Protein AF-A0A956JZK2-F1 (afdb_monomer_lite)

Foldseek 3Di:
DQPCVVVVNQWDWAFQQDVVNVTDPDPLRTDTDHNLQRVLLPNFDDDPVLVVQQQGADDVVVDPCCCFWDDDPPQQDIDGPGPNNVNSCLSRVCGFPVNSLVSNVVVVVVVVCVVVVVVVVVVVPDDLVPDDPVVNVVVVVVVVVVVVVVVCVVVVVVVVCVVPNDYPVPDDRPCCVVSVVVSVVVCVVSVRDDDDDPPPDD

Radius of gyration: 24.36 Å; chains: 1; bounding box: 58×34×74 Å

Secondary structure (DSSP, 8-state):
--HHHHHTTTEEEEESS-GGGT---SGGGEEEEEHHHHHHHTT----HHHHHHT-S---TTTS-GGGTEEE-SSTTPEEESSHHHHHHHHHHTTT-HHHHHHHHHHHHHHHHHHHHHHHHHHHHTS-GGGS-HHHHHHHHHHHHHHHHHHHHHHHHHHHHHHHH---TTT---TTHHHHHHHHHHHHHHTT-S---------

Sequence (202 aa):
MTELEACGFGFQIDHYHPKSLEGSDEYGNLYWSCEPCNRNKDNFWPAEDQRDRGVYVIRVDREDPRVHLAQDDRIGWLQHLTLTGQTNIELLYLNSSRLRRVREIRKRFAESDEYVVNGLRRLRDVRLDQLPRDLKLLALKVVAELSEAAKDVPELMSELARKHACSELLDPDPERGAQASARKTFLREQGALPTRRTRRRK

Structure (mmCIF, N/CA/C/O backbone):
data_AF-A0A956JZK2-F1
#
_entry.id   AF-A0A956JZK2-F1
#
loop_
_atom_site.group_PDB
_atom_site.id
_atom_site.type_symbol
_atom_site.label_atom_id
_atom_site.label_alt_id
_atom_site.label_comp_id
_atom_site.label_asym_id
_atom_site.label_entity_id
_atom_site.label_seq_id
_atom_site.pdbx_PDB_ins_code
_atom_site.Cartn_x
_atom_site.Cartn_y
_atom_site.Cartn_z
_atom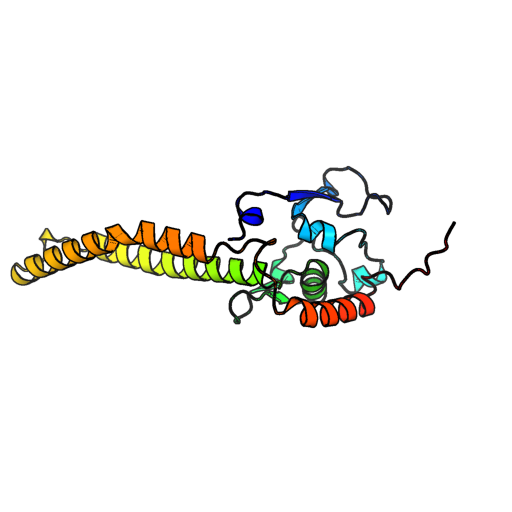_site.occupancy
_atom_site.B_iso_or_equiv
_atom_site.auth_seq_id
_atom_site.auth_comp_id
_atom_site.auth_asym_id
_atom_site.auth_atom_id
_atom_site.pdbx_PDB_model_num
ATOM 1 N N . MET A 1 1 ? -6.913 6.598 7.526 1.00 41.19 1 MET A N 1
ATOM 2 C CA . MET A 1 1 ? -7.331 6.213 6.166 1.00 41.19 1 MET A CA 1
ATOM 3 C C . MET A 1 1 ? -6.986 7.406 5.304 1.00 41.19 1 MET A C 1
ATOM 5 O O . MET A 1 1 ? -7.522 8.461 5.607 1.00 41.19 1 MET A O 1
ATOM 9 N N . THR A 1 2 ? -6.030 7.331 4.373 1.00 51.72 2 THR A N 1
ATOM 10 C CA . THR A 1 2 ? -5.949 8.449 3.426 1.00 51.72 2 THR A CA 1
ATOM 11 C C . THR A 1 2 ? -7.147 8.336 2.515 1.00 51.72 2 THR A C 1
ATOM 13 O O . THR A 1 2 ? -7.487 7.248 2.051 1.00 51.72 2 THR A O 1
ATOM 16 N N . GLU A 1 3 ? -7.846 9.449 2.368 1.00 52.12 3 GLU A N 1
ATOM 17 C CA . GLU A 1 3 ? -9.123 9.539 1.667 1.00 52.12 3 GLU A CA 1
ATOM 18 C C . GLU A 1 3 ? -9.039 8.925 0.259 1.00 52.12 3 GLU A C 1
ATOM 20 O O . GLU A 1 3 ? -9.917 8.179 -0.162 1.00 52.12 3 GLU A O 1
ATOM 25 N N . LEU A 1 4 ? -7.895 9.113 -0.405 1.00 55.34 4 LEU A N 1
ATOM 26 C CA . LEU A 1 4 ? -7.582 8.550 -1.718 1.00 55.34 4 LEU A CA 1
ATOM 27 C C . LEU A 1 4 ? -7.607 7.012 -1.747 1.00 55.34 4 LEU A C 1
ATOM 29 O O . LEU A 1 4 ? -8.217 6.411 -2.628 1.00 55.34 4 LEU A O 1
ATOM 33 N N . GLU A 1 5 ? -6.984 6.351 -0.770 1.00 53.59 5 GLU A N 1
ATOM 34 C CA . GLU A 1 5 ? -6.809 4.893 -0.803 1.00 53.59 5 GLU A CA 1
ATOM 35 C C . GLU A 1 5 ? -8.074 4.115 -0.459 1.00 53.59 5 GLU A C 1
ATOM 37 O O . GLU A 1 5 ? -8.248 2.993 -0.928 1.00 53.59 5 GLU A O 1
ATOM 42 N N . ALA A 1 6 ? -8.953 4.682 0.364 1.00 53.28 6 ALA A N 1
ATOM 43 C CA . ALA A 1 6 ? -10.190 4.008 0.740 1.00 53.28 6 ALA A CA 1
ATOM 44 C C . ALA A 1 6 ? -11.368 4.319 -0.172 1.00 53.28 6 ALA A C 1
ATOM 46 O O . ALA A 1 6 ? -12.239 3.467 -0.321 1.00 53.28 6 ALA A O 1
ATOM 47 N N . CYS A 1 7 ? -11.380 5.492 -0.804 1.00 58.12 7 CYS A N 1
ATOM 48 C CA . CYS A 1 7 ? -12.410 5.846 -1.775 1.00 58.12 7 CYS A CA 1
ATOM 49 C C . CYS A 1 7 ? -12.052 5.403 -3.205 1.00 58.12 7 CYS A C 1
ATOM 51 O O . CYS A 1 7 ? -12.857 5.587 -4.112 1.00 58.12 7 CYS A O 1
ATOM 53 N N . GLY A 1 8 ? -10.851 4.854 -3.435 1.00 61.47 8 GLY A N 1
ATOM 54 C CA . GLY A 1 8 ? -10.378 4.500 -4.778 1.00 61.47 8 GLY A CA 1
ATOM 55 C C . GLY A 1 8 ? -10.082 5.715 -5.667 1.00 61.47 8 GLY A C 1
ATOM 56 O O . GLY A 1 8 ? -9.912 5.566 -6.877 1.00 61.47 8 GLY A O 1
ATOM 57 N N . PHE A 1 9 ? -10.003 6.916 -5.086 1.00 64.25 9 PHE A N 1
ATOM 58 C CA . PHE A 1 9 ? -9.639 8.133 -5.806 1.00 64.25 9 PHE A CA 1
ATOM 59 C C . PHE A 1 9 ? -8.137 8.147 -6.110 1.00 64.25 9 PHE A C 1
ATOM 61 O O . PHE A 1 9 ? -7.312 7.780 -5.276 1.00 64.25 9 PHE A O 1
ATOM 68 N N . GLY A 1 10 ? -7.776 8.581 -7.320 1.00 75.69 10 GLY A N 1
ATOM 69 C CA . GLY A 1 10 ? -6.378 8.604 -7.765 1.00 75.69 10 GLY A CA 1
ATOM 70 C C . GLY A 1 10 ? -5.812 7.223 -8.107 1.00 75.69 10 GLY A C 1
ATOM 71 O O . GLY A 1 10 ? -4.596 7.054 -8.141 1.00 75.69 10 GLY A O 1
ATOM 72 N N . PHE A 1 11 ? -6.660 6.221 -8.345 1.00 86.50 11 PHE A N 1
ATOM 73 C CA . PHE A 1 11 ? -6.226 4.981 -8.981 1.00 86.50 11 PHE A CA 1
ATOM 74 C C . PHE A 1 11 ? -6.287 5.099 -10.501 1.00 86.50 11 PHE A C 1
ATOM 76 O O . PHE A 1 11 ? -7.123 5.805 -11.061 1.00 86.50 11 PHE A O 1
ATOM 83 N N . GLN A 1 12 ? -5.385 4.389 -11.162 1.00 91.44 12 GLN A N 1
ATOM 84 C CA . GLN A 1 12 ? -5.247 4.376 -12.609 1.00 91.44 12 GLN A CA 1
ATOM 85 C C . GLN A 1 12 ? -4.849 2.986 -13.097 1.00 91.44 12 GLN A C 1
ATOM 87 O O . GLN A 1 12 ? -4.405 2.136 -12.320 1.00 91.44 12 GLN A O 1
ATOM 92 N N . ILE A 1 13 ? -5.004 2.776 -14.402 1.00 93.56 13 ILE A N 1
ATOM 93 C CA . ILE A 1 13 ? -4.493 1.585 -15.068 1.00 93.56 13 ILE A CA 1
ATOM 94 C C . ILE A 1 13 ? -2.982 1.755 -15.269 1.00 93.56 13 ILE A C 1
ATOM 96 O O . ILE A 1 13 ? -2.540 2.688 -15.935 1.00 93.56 13 ILE A O 1
ATOM 100 N N . ASP A 1 14 ? -2.206 0.866 -14.660 1.00 94.25 14 ASP A N 1
ATOM 101 C CA . ASP A 1 14 ? -0.753 0.738 -14.787 1.00 94.25 14 ASP A CA 1
ATOM 102 C C . ASP A 1 14 ? -0.418 -0.450 -15.697 1.00 94.25 14 ASP A C 1
ATOM 104 O O . ASP A 1 14 ? -1.099 -1.476 -15.682 1.00 94.25 14 ASP A O 1
ATOM 108 N N . HIS A 1 15 ? 0.651 -0.324 -16.474 1.00 95.81 15 HIS A N 1
ATOM 109 C CA . HIS A 1 15 ? 1.184 -1.391 -17.311 1.00 95.81 15 HIS A CA 1
ATOM 110 C C . HIS A 1 15 ? 2.338 -2.079 -16.590 1.00 95.81 15 HIS A C 1
ATOM 112 O O . HIS A 1 15 ? 3.382 -1.463 -16.367 1.00 95.81 15 HIS A O 1
ATOM 118 N N . TYR A 1 16 ? 2.199 -3.365 -16.265 1.00 95.12 16 TYR A N 1
ATOM 119 C CA . TYR A 1 16 ? 3.248 -4.132 -15.585 1.00 95.12 16 TYR A CA 1
ATOM 120 C C . TYR A 1 16 ? 4.571 -4.095 -16.353 1.00 95.12 16 TYR A C 1
ATOM 122 O O . TYR A 1 16 ? 5.597 -3.713 -15.793 1.00 95.12 16 TYR A O 1
ATOM 130 N N . HIS A 1 17 ? 4.517 -4.421 -17.644 1.00 95.50 17 HIS A N 1
ATOM 131 C CA . HIS A 1 17 ? 5.541 -4.108 -18.628 1.00 95.50 17 HIS A CA 1
ATOM 132 C C . HIS A 1 17 ? 5.232 -2.730 -19.234 1.00 95.50 17 HIS A C 1
ATOM 134 O O . HIS A 1 17 ? 4.198 -2.600 -19.896 1.00 95.50 17 HIS A O 1
ATOM 140 N N . PRO A 1 18 ? 6.061 -1.693 -19.010 1.00 95.06 18 PRO A N 1
ATOM 141 C CA . PRO A 1 18 ? 5.764 -0.332 -19.456 1.00 95.06 18 PRO A CA 1
ATOM 142 C C . PRO A 1 18 ? 5.629 -0.215 -20.980 1.00 95.06 18 PRO A C 1
ATOM 144 O O . PRO A 1 18 ? 6.447 -0.753 -21.723 1.00 95.06 18 PRO A O 1
ATOM 147 N N . LYS A 1 19 ? 4.664 0.576 -21.474 1.00 93.94 19 LYS A N 1
ATOM 148 C CA . LYS A 1 19 ? 4.495 0.813 -22.927 1.00 93.94 19 LYS A CA 1
ATOM 149 C C . LYS A 1 19 ? 5.718 1.446 -23.590 1.00 93.94 19 LYS A C 1
ATOM 151 O O . LYS A 1 19 ? 5.992 1.193 -24.757 1.00 93.94 19 LYS A O 1
ATOM 156 N N . SER A 1 20 ? 6.457 2.272 -22.849 1.00 92.62 20 SER A N 1
ATOM 157 C CA . SER A 1 20 ? 7.705 2.891 -23.316 1.00 92.62 20 SER A CA 1
ATOM 158 C C . SER A 1 20 ? 8.818 1.871 -23.596 1.00 92.62 20 SER A C 1
ATOM 160 O O . SER A 1 20 ? 9.793 2.213 -24.264 1.00 92.62 20 SER A O 1
ATOM 162 N N . LEU A 1 21 ? 8.660 0.642 -23.097 1.00 92.62 21 LEU A N 1
ATOM 163 C CA . LEU A 1 21 ? 9.558 -0.496 -23.259 1.00 92.62 21 LEU A CA 1
ATOM 164 C C . LEU A 1 21 ? 8.875 -1.651 -24.010 1.00 92.62 21 LEU A C 1
ATOM 166 O O . LEU A 1 21 ? 9.227 -2.799 -23.800 1.00 92.62 21 LEU A O 1
ATOM 170 N N . GLU A 1 22 ? 7.915 -1.353 -24.893 1.00 94.44 22 GLU A N 1
ATOM 171 C CA . GLU A 1 22 ? 7.214 -2.352 -25.727 1.00 94.44 22 GLU A CA 1
ATOM 172 C C . GLU A 1 22 ? 6.191 -3.221 -24.965 1.00 94.44 22 GLU A C 1
ATOM 174 O O . GLU A 1 22 ? 5.791 -4.295 -25.414 1.00 94.44 22 GLU A O 1
ATOM 179 N N . GLY A 1 23 ? 5.703 -2.746 -23.816 1.00 94.12 23 GLY A N 1
ATOM 180 C CA . GLY A 1 23 ? 4.546 -3.325 -23.134 1.00 94.12 23 GLY A CA 1
ATOM 181 C C . GLY A 1 23 ? 3.246 -3.259 -23.943 1.00 94.12 23 GLY A C 1
ATOM 182 O O . GLY A 1 23 ? 2.973 -2.266 -24.620 1.00 94.12 23 GLY A O 1
ATOM 183 N N . SER A 1 24 ? 2.415 -4.301 -23.833 1.00 96.06 24 SER A N 1
ATOM 184 C CA . SER A 1 24 ? 1.121 -4.409 -24.524 1.00 96.06 24 SER A CA 1
ATOM 185 C C . SER A 1 24 ? -0.039 -3.814 -23.712 1.00 96.06 24 SER A C 1
ATOM 187 O O . SER A 1 24 ? 0.045 -3.688 -22.492 1.00 96.06 24 SER A O 1
ATOM 189 N N . ASP A 1 25 ? -1.154 -3.491 -24.378 1.00 96.56 25 ASP A N 1
ATOM 190 C CA . ASP A 1 25 ? -2.431 -3.135 -23.727 1.00 96.56 25 ASP A CA 1
ATOM 191 C C . ASP A 1 25 ? -3.307 -4.369 -23.429 1.00 96.56 25 ASP A C 1
ATOM 193 O O . ASP A 1 25 ? -4.504 -4.253 -23.169 1.00 96.56 25 ASP A O 1
ATOM 197 N N . GLU A 1 26 ? -2.736 -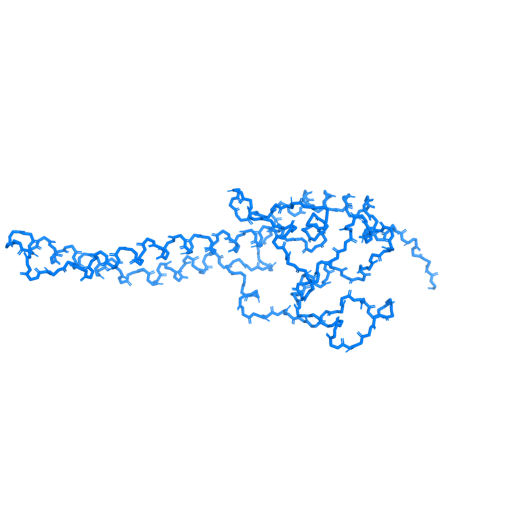5.572 -23.500 1.00 96.69 26 GLU A N 1
ATOM 198 C CA . GLU A 1 26 ? -3.461 -6.792 -23.167 1.00 96.69 26 GLU A CA 1
ATOM 199 C C . GLU A 1 26 ? -3.783 -6.827 -21.678 1.00 96.69 26 GLU A C 1
ATOM 201 O O . GLU A 1 26 ? -2.960 -6.460 -20.840 1.00 96.69 26 GLU A O 1
ATOM 206 N N . TYR A 1 27 ? -4.957 -7.356 -21.335 1.00 94.31 27 TYR A N 1
ATOM 207 C CA . TYR A 1 27 ? -5.443 -7.392 -19.957 1.00 94.31 27 TYR A CA 1
ATOM 208 C C . TYR A 1 27 ? -4.433 -8.001 -18.967 1.00 94.31 27 TYR A C 1
ATOM 210 O O . TYR A 1 27 ? -4.276 -7.499 -17.861 1.00 94.31 27 TYR A O 1
ATOM 218 N N . GLY A 1 28 ? -3.668 -9.021 -19.380 1.00 94.12 28 GLY A N 1
ATOM 219 C CA . GLY A 1 28 ? -2.638 -9.653 -18.544 1.00 94.12 28 GLY A CA 1
ATOM 220 C C . GLY A 1 28 ? -1.422 -8.774 -18.205 1.00 94.12 28 GLY A C 1
ATOM 221 O O . GLY A 1 28 ? -0.585 -9.191 -17.392 1.00 94.12 28 GLY A O 1
ATOM 222 N N . ASN A 1 29 ? -1.314 -7.597 -18.828 1.00 96.44 29 ASN A N 1
ATOM 223 C CA . ASN A 1 29 ? -0.316 -6.565 -18.564 1.00 96.44 29 ASN A CA 1
ATOM 224 C C . ASN A 1 29 ? -0.896 -5.345 -17.820 1.00 96.44 29 ASN A C 1
ATOM 226 O O . ASN A 1 29 ? -0.128 -4.474 -17.419 1.00 96.44 29 ASN A O 1
ATOM 230 N N . LEU A 1 30 ? -2.217 -5.266 -17.626 1.00 95.31 30 LEU A N 1
ATOM 231 C CA . LEU A 1 30 ? -2.889 -4.120 -17.012 1.00 95.31 30 LEU A CA 1
ATOM 232 C C . LEU A 1 30 ? -3.182 -4.372 -15.530 1.00 95.31 30 LEU A C 1
ATOM 234 O O . LEU A 1 30 ? -3.749 -5.396 -15.158 1.00 95.31 30 LEU A O 1
ATOM 238 N N . TYR A 1 31 ? -2.832 -3.405 -14.687 1.00 92.88 31 TYR A N 1
ATOM 239 C CA . TYR A 1 31 ? -3.009 -3.456 -13.240 1.00 92.88 31 TYR A CA 1
ATOM 240 C C . TYR A 1 31 ? -3.743 -2.228 -12.737 1.00 92.88 31 TYR A C 1
ATOM 242 O O . TYR A 1 31 ? -3.536 -1.113 -13.204 1.00 92.88 31 TYR A O 1
ATOM 250 N N . TRP A 1 32 ? -4.571 -2.433 -11.721 1.00 91.19 32 TRP A N 1
ATOM 251 C CA . TRP A 1 32 ? -5.188 -1.341 -10.989 1.00 91.19 32 TRP A CA 1
ATOM 252 C C . TRP A 1 32 ? -4.216 -0.843 -9.915 1.00 91.19 32 TRP A C 1
ATOM 254 O O . TRP A 1 32 ? -3.930 -1.562 -8.957 1.00 91.19 32 TRP A O 1
ATOM 264 N N . SER A 1 33 ? -3.681 0.368 -10.075 1.00 89.38 33 SER A N 1
ATOM 265 C CA . SER A 1 33 ? -2.599 0.890 -9.232 1.00 89.38 33 SER A CA 1
ATOM 266 C C . SER A 1 33 ? -2.908 2.285 -8.703 1.00 89.38 33 SER A C 1
ATOM 268 O O . SER A 1 33 ? -3.540 3.098 -9.378 1.00 89.38 33 SER A O 1
ATOM 270 N N . CYS A 1 34 ? -2.447 2.573 -7.486 1.00 87.19 34 CYS A N 1
ATOM 271 C CA . CYS A 1 34 ? -2.534 3.910 -6.913 1.00 87.19 34 CYS A CA 1
ATOM 272 C C . CYS A 1 34 ? -1.603 4.869 -7.677 1.00 87.19 34 CYS A C 1
ATOM 274 O O . CYS A 1 34 ? -0.525 4.460 -8.114 1.00 87.19 34 CYS A O 1
ATOM 276 N N . GLU A 1 35 ? -1.955 6.148 -7.823 1.00 87.69 35 GLU A N 1
ATOM 277 C CA . GLU A 1 35 ? -1.109 7.111 -8.539 1.00 87.69 35 GLU A CA 1
ATOM 278 C C . GLU A 1 35 ? 0.329 7.181 -7.988 1.00 87.69 35 GLU A C 1
ATOM 280 O O . GLU A 1 35 ? 1.264 7.071 -8.791 1.00 87.69 35 GLU A O 1
ATOM 285 N N . PRO A 1 36 ? 0.560 7.276 -6.660 1.00 87.19 36 PRO A N 1
ATOM 286 C CA . PRO A 1 36 ? 1.910 7.230 -6.102 1.00 87.19 36 PRO A CA 1
ATOM 287 C C . PRO A 1 36 ? 2.671 5.948 -6.453 1.00 87.19 36 PRO A C 1
ATOM 289 O O . PRO A 1 36 ? 3.858 6.004 -6.762 1.00 87.19 36 PRO A O 1
ATOM 292 N N . CYS A 1 37 ? 1.990 4.802 -6.425 1.00 89.62 37 CYS A N 1
ATOM 293 C CA . CYS A 1 37 ? 2.553 3.486 -6.706 1.00 89.62 37 CYS A CA 1
ATOM 294 C C . CYS A 1 37 ? 3.022 3.411 -8.164 1.00 89.62 37 CYS A C 1
ATOM 296 O O . CYS A 1 37 ? 4.185 3.104 -8.423 1.00 89.62 37 CYS A O 1
ATOM 298 N N . ASN A 1 38 ? 2.138 3.776 -9.100 1.00 91.69 38 ASN A N 1
ATOM 299 C CA . ASN A 1 38 ? 2.437 3.815 -10.529 1.00 91.69 38 ASN A CA 1
ATOM 300 C C . ASN A 1 38 ? 3.582 4.795 -10.832 1.00 91.69 38 ASN A C 1
ATOM 302 O O . ASN A 1 38 ? 4.544 4.446 -11.505 1.00 91.69 38 ASN A O 1
ATOM 306 N N . ARG A 1 39 ? 3.547 6.003 -10.254 1.00 90.25 39 ARG A N 1
ATOM 307 C CA . ARG A 1 39 ? 4.611 7.007 -10.426 1.00 90.25 39 ARG A CA 1
ATOM 308 C C . ARG A 1 39 ? 5.959 6.534 -9.879 1.00 90.25 39 ARG A C 1
ATOM 310 O O . ARG A 1 39 ? 6.999 6.863 -10.438 1.00 90.25 39 ARG A O 1
ATOM 317 N N . ASN A 1 40 ? 5.953 5.812 -8.762 1.00 91.50 40 ASN A N 1
ATOM 318 C CA . ASN A 1 40 ? 7.167 5.295 -8.140 1.00 91.50 40 ASN A CA 1
ATOM 319 C C . ASN A 1 40 ? 7.774 4.122 -8.924 1.00 91.50 40 ASN A C 1
ATOM 321 O O . ASN A 1 40 ? 9.001 4.030 -8.989 1.00 91.50 40 ASN A O 1
ATOM 325 N N . LYS A 1 41 ? 6.932 3.257 -9.507 1.00 93.25 41 LYS A N 1
ATOM 326 C CA . LYS A 1 41 ? 7.344 2.203 -10.443 1.00 93.25 41 LYS A CA 1
ATOM 327 C C . LYS A 1 41 ? 7.868 2.803 -11.751 1.00 93.25 41 LYS A C 1
ATOM 329 O O . LYS A 1 41 ? 8.904 2.365 -12.241 1.00 93.25 41 LYS A O 1
ATOM 334 N N . ASP A 1 42 ? 7.182 3.813 -12.284 1.00 91.69 42 ASP A N 1
ATOM 335 C CA . ASP A 1 42 ? 7.488 4.462 -13.562 1.00 91.69 42 ASP A CA 1
ATOM 336 C C . ASP A 1 42 ? 7.746 3.415 -14.668 1.00 91.69 42 ASP A C 1
ATOM 338 O O . ASP A 1 42 ? 6.988 2.452 -14.819 1.00 91.69 42 ASP A O 1
ATOM 342 N N . ASN A 1 43 ? 8.841 3.563 -15.415 1.00 92.62 43 ASN A N 1
ATOM 343 C CA . ASN A 1 43 ? 9.240 2.660 -16.485 1.00 92.62 43 ASN A CA 1
ATOM 344 C C . ASN A 1 43 ? 10.192 1.561 -15.995 1.00 92.62 43 ASN A C 1
ATOM 346 O O . ASN A 1 43 ? 10.974 1.034 -16.785 1.00 92.62 43 ASN A O 1
ATOM 350 N N . PHE A 1 44 ? 10.188 1.237 -14.699 1.00 93.56 44 PHE A N 1
ATOM 351 C CA . PHE A 1 44 ? 11.004 0.143 -14.193 1.00 93.56 44 PHE A CA 1
ATOM 352 C C . PHE A 1 44 ? 10.567 -1.181 -14.829 1.00 93.56 44 PHE A C 1
ATOM 354 O O . PHE A 1 44 ? 9.424 -1.619 -14.685 1.00 93.56 44 PHE A O 1
ATOM 361 N N . TRP A 1 45 ? 11.516 -1.826 -15.496 1.00 94.44 45 TRP A N 1
ATOM 362 C CA . TRP A 1 45 ? 11.405 -3.183 -15.999 1.00 94.44 45 TRP A CA 1
ATOM 363 C C . TRP A 1 45 ? 12.731 -3.898 -15.738 1.00 94.44 45 TRP A C 1
ATOM 365 O O . TRP A 1 45 ? 13.774 -3.370 -16.133 1.00 94.44 45 TRP A O 1
ATOM 375 N N . PRO A 1 46 ? 12.728 -5.044 -15.042 1.00 93.94 46 PRO A N 1
ATOM 376 C CA . PRO A 1 46 ? 13.969 -5.699 -14.667 1.00 93.94 46 PRO A CA 1
ATOM 377 C C . PRO A 1 46 ? 14.602 -6.417 -15.859 1.00 93.94 46 PRO A C 1
ATOM 379 O O . PRO A 1 46 ? 13.910 -7.090 -16.628 1.00 93.94 46 PRO A O 1
ATOM 382 N N . ALA A 1 47 ? 15.924 -6.318 -15.966 1.00 93.06 47 ALA A N 1
ATOM 383 C CA . ALA A 1 47 ? 16.727 -7.206 -16.795 1.00 93.06 47 ALA A CA 1
ATOM 384 C C . ALA A 1 47 ? 16.655 -8.657 -16.278 1.00 93.06 47 ALA A C 1
ATOM 386 O O . ALA A 1 47 ? 16.199 -8.919 -15.163 1.00 93.06 47 ALA A O 1
ATOM 387 N N . GLU A 1 48 ? 17.104 -9.610 -17.090 1.00 93.44 48 GLU A N 1
ATOM 388 C CA . GLU A 1 48 ? 17.057 -11.040 -16.758 1.00 93.44 48 GLU A CA 1
ATOM 389 C C . GLU A 1 48 ? 17.848 -11.356 -15.476 1.00 93.44 48 GLU A C 1
ATOM 391 O O . GLU A 1 48 ? 17.296 -11.913 -14.531 1.00 93.44 48 GLU A O 1
ATOM 396 N N . ASP A 1 49 ? 19.076 -10.840 -15.357 1.00 93.56 49 ASP A N 1
ATOM 397 C CA . ASP A 1 49 ? 19.926 -11.005 -14.168 1.00 93.56 49 ASP A CA 1
ATOM 398 C C . ASP A 1 49 ? 19.331 -10.361 -12.900 1.00 93.56 49 ASP A C 1
ATOM 400 O O . ASP A 1 49 ? 19.586 -10.796 -11.774 1.00 93.56 49 ASP A O 1
ATOM 404 N N . GLN A 1 50 ? 18.562 -9.283 -13.064 1.00 93.00 50 GLN A N 1
ATOM 405 C CA . GLN A 1 50 ? 17.855 -8.619 -11.974 1.00 93.00 50 GLN A CA 1
ATOM 406 C C . GLN A 1 50 ? 16.677 -9.474 -11.520 1.00 93.00 50 GLN A C 1
ATOM 408 O O . GLN A 1 50 ? 16.485 -9.675 -10.320 1.00 93.00 50 GLN A O 1
ATOM 413 N N . ARG A 1 51 ? 15.915 -10.010 -12.477 1.00 93.25 51 ARG A N 1
ATOM 414 C CA . ARG A 1 51 ? 14.769 -10.875 -12.211 1.00 93.25 51 ARG A CA 1
ATOM 415 C C . ARG A 1 51 ? 15.193 -12.146 -11.480 1.00 93.25 51 ARG A C 1
ATOM 417 O O . ARG A 1 51 ? 14.574 -12.463 -10.467 1.00 93.25 51 ARG A O 1
ATOM 424 N N . ASP A 1 52 ? 16.274 -12.786 -11.917 1.00 93.44 52 ASP A N 1
ATOM 425 C CA . ASP A 1 52 ? 16.812 -14.008 -11.304 1.00 93.44 52 ASP A CA 1
ATOM 426 C C . ASP A 1 52 ? 17.256 -13.796 -9.853 1.00 93.44 52 ASP A C 1
ATOM 428 O O . ASP A 1 52 ? 17.107 -14.674 -9.005 1.00 93.44 52 ASP A O 1
ATOM 432 N N . ARG A 1 53 ? 17.753 -12.597 -9.533 1.00 94.00 53 ARG A N 1
ATOM 433 C CA . ARG A 1 53 ? 18.115 -12.218 -8.161 1.00 94.00 53 ARG A CA 1
ATOM 434 C C . ARG A 1 53 ? 16.912 -11.856 -7.289 1.00 94.00 53 ARG A C 1
ATOM 436 O O . ARG A 1 53 ? 17.068 -11.737 -6.078 1.00 94.00 53 ARG A O 1
ATOM 443 N N . GLY A 1 54 ? 15.725 -11.676 -7.868 1.00 94.12 54 GLY A N 1
ATOM 444 C CA . GLY A 1 54 ? 14.519 -11.251 -7.153 1.00 94.12 54 GLY A CA 1
ATOM 445 C C . GLY A 1 54 ? 14.221 -9.753 -7.240 1.00 94.12 54 GLY A C 1
ATOM 446 O O . GLY A 1 54 ? 13.372 -9.249 -6.517 1.00 94.12 54 GLY A O 1
ATOM 447 N N . VAL A 1 55 ? 14.883 -9.000 -8.115 1.00 96.56 55 VAL A N 1
ATOM 448 C CA . VAL A 1 55 ? 14.628 -7.565 -8.296 1.00 96.56 55 VAL A CA 1
ATOM 449 C C . VAL A 1 55 ? 13.509 -7.383 -9.324 1.00 96.56 55 VAL A C 1
ATOM 451 O O . VAL A 1 55 ? 13.759 -7.084 -10.484 1.00 96.56 55 VAL A O 1
ATOM 454 N N . TYR A 1 56 ? 12.255 -7.585 -8.922 1.00 95.56 56 TYR A N 1
ATOM 455 C CA . TYR A 1 56 ? 11.085 -7.371 -9.782 1.00 95.56 56 TYR A CA 1
ATOM 456 C C . TYR A 1 56 ? 9.860 -6.915 -8.981 1.00 95.56 56 TYR A C 1
ATOM 458 O O . TYR A 1 56 ? 9.791 -7.083 -7.765 1.00 95.56 56 TYR A O 1
ATOM 466 N N . VAL A 1 57 ? 8.872 -6.333 -9.667 1.00 95.75 57 VAL A N 1
ATOM 467 C CA . VAL A 1 57 ? 7.572 -6.000 -9.062 1.00 95.75 57 VAL A CA 1
ATOM 468 C C . VAL A 1 57 ? 6.721 -7.261 -8.961 1.00 95.75 57 VAL A C 1
ATOM 470 O O . VAL A 1 57 ? 6.560 -7.969 -9.961 1.00 95.75 57 VAL A O 1
ATOM 473 N N . ILE A 1 58 ? 6.178 -7.534 -7.773 1.00 95.69 58 ILE A N 1
ATOM 474 C CA . ILE A 1 58 ? 5.351 -8.722 -7.516 1.00 95.69 58 ILE A CA 1
ATOM 475 C C . ILE A 1 58 ? 4.073 -8.648 -8.351 1.00 95.69 58 ILE A C 1
ATOM 477 O O . ILE A 1 58 ? 3.364 -7.640 -8.351 1.00 95.69 58 ILE A O 1
ATOM 481 N N . ARG A 1 59 ? 3.758 -9.750 -9.032 1.00 93.50 59 ARG A N 1
ATOM 482 C CA . ARG A 1 59 ? 2.478 -9.950 -9.714 1.00 93.50 59 ARG A CA 1
ATOM 483 C C . ARG A 1 59 ? 1.528 -10.696 -8.791 1.00 93.50 59 ARG A C 1
ATOM 485 O O . ARG A 1 59 ? 1.605 -11.914 -8.696 1.00 93.50 59 ARG A O 1
ATOM 492 N N . VAL A 1 60 ? 0.624 -9.967 -8.141 1.00 90.69 60 VAL A N 1
ATOM 493 C CA . VAL A 1 60 ? -0.334 -10.520 -7.158 1.00 90.69 60 VAL A CA 1
ATOM 494 C C . VAL A 1 60 ? -1.264 -11.601 -7.724 1.00 90.69 60 VAL A C 1
ATOM 496 O O . VAL A 1 60 ? -1.822 -12.394 -6.978 1.00 90.69 60 VAL A O 1
ATOM 499 N N . ASP A 1 61 ? -1.441 -11.631 -9.042 1.00 91.62 61 ASP A N 1
ATOM 500 C CA . ASP A 1 61 ? -2.203 -12.640 -9.780 1.00 91.62 61 ASP A CA 1
ATOM 501 C C . ASP A 1 61 ? -1.408 -13.928 -10.057 1.00 91.62 61 ASP A C 1
ATOM 503 O O . ASP A 1 61 ? -1.996 -14.940 -10.429 1.00 91.62 61 ASP A O 1
ATOM 507 N N . ARG A 1 62 ? -0.078 -13.900 -9.900 1.00 92.75 62 ARG A N 1
ATOM 508 C CA . ARG A 1 62 ? 0.818 -15.044 -10.148 1.00 92.75 62 ARG A CA 1
ATOM 509 C C . ARG A 1 62 ? 1.521 -15.549 -8.897 1.00 92.75 62 ARG A C 1
ATOM 511 O O . ARG A 1 62 ? 1.903 -16.713 -8.850 1.00 92.75 62 ARG A O 1
ATOM 518 N N . GLU A 1 63 ? 1.720 -14.680 -7.919 1.00 94.81 63 GLU A N 1
ATOM 519 C CA . GLU A 1 63 ? 2.520 -14.947 -6.734 1.00 94.81 63 GLU A CA 1
ATOM 520 C C . GLU A 1 63 ? 1.866 -14.328 -5.503 1.00 94.81 63 GLU A C 1
ATOM 522 O O . GLU A 1 63 ? 1.320 -13.224 -5.558 1.00 94.81 63 GLU A O 1
ATOM 527 N N . ASP A 1 64 ? 1.932 -15.047 -4.382 1.00 95.25 64 ASP A N 1
ATOM 528 C CA . ASP A 1 64 ? 1.397 -14.588 -3.107 1.00 95.25 64 ASP A CA 1
ATOM 529 C C . ASP A 1 64 ? 2.358 -13.578 -2.451 1.00 95.25 64 ASP A C 1
ATOM 531 O O . ASP A 1 64 ? 3.456 -13.957 -2.029 1.00 95.25 64 ASP A O 1
ATOM 535 N N . PRO A 1 65 ? 1.959 -12.304 -2.268 1.00 93.81 65 PRO A N 1
ATOM 536 C CA . PRO A 1 65 ? 2.818 -11.293 -1.653 1.00 93.81 65 PRO A CA 1
ATOM 537 C C . PRO A 1 65 ? 3.276 -11.645 -0.234 1.00 93.81 65 PRO A C 1
ATOM 539 O O . PRO A 1 65 ? 4.310 -11.144 0.210 1.00 93.81 65 PRO A O 1
ATOM 542 N N . ARG A 1 66 ? 2.539 -12.511 0.477 1.00 94.75 66 ARG A N 1
ATOM 543 C CA . ARG A 1 66 ? 2.857 -12.947 1.848 1.00 94.75 66 ARG A CA 1
ATOM 544 C C . ARG A 1 66 ? 4.133 -13.785 1.930 1.00 94.75 66 ARG A C 1
ATOM 546 O O . ARG A 1 66 ? 4.706 -13.906 3.005 1.00 94.75 66 ARG A O 1
ATOM 553 N N . VAL A 1 67 ? 4.608 -14.322 0.804 1.00 96.69 67 VAL A N 1
ATOM 554 C CA . VAL A 1 67 ? 5.910 -15.005 0.718 1.00 96.69 67 VAL A CA 1
ATOM 555 C C . VAL A 1 67 ? 7.068 -14.008 0.837 1.00 96.69 67 VAL A C 1
ATOM 557 O O . VAL A 1 67 ? 8.143 -14.346 1.327 1.00 96.69 67 VAL A O 1
ATOM 560 N N . HIS A 1 68 ? 6.854 -12.753 0.434 1.00 97.12 68 HIS A N 1
ATOM 561 C CA . HIS A 1 68 ? 7.900 -11.730 0.388 1.00 97.12 68 HIS A CA 1
ATOM 562 C C . HIS A 1 68 ? 7.755 -10.653 1.452 1.00 97.12 68 HIS A C 1
ATOM 564 O O . HIS A 1 68 ? 8.742 -9.986 1.768 1.00 97.12 68 HIS A O 1
ATOM 570 N N . LEU A 1 69 ? 6.543 -10.448 1.959 1.00 95.69 69 LEU A N 1
ATOM 571 C CA . LEU A 1 69 ? 6.187 -9.343 2.833 1.00 95.69 69 LEU A CA 1
ATOM 572 C C . LEU A 1 69 ? 5.485 -9.873 4.080 1.00 95.69 69 LEU A C 1
ATOM 574 O O . LEU A 1 69 ? 4.522 -10.631 3.988 1.00 95.69 69 LEU A O 1
ATOM 578 N N . ALA A 1 70 ? 5.929 -9.397 5.236 1.00 93.81 70 ALA A N 1
ATOM 579 C CA . ALA A 1 70 ? 5.275 -9.619 6.515 1.00 93.81 70 ALA A CA 1
ATOM 580 C C . ALA A 1 70 ? 4.962 -8.280 7.184 1.00 93.81 70 ALA A C 1
ATOM 582 O O . ALA A 1 70 ? 5.589 -7.254 6.905 1.00 93.81 70 ALA A O 1
ATOM 583 N N . GLN A 1 71 ? 3.979 -8.286 8.077 1.00 87.12 71 GLN A N 1
ATOM 584 C CA . GLN A 1 71 ? 3.772 -7.164 8.977 1.00 87.12 71 GLN A CA 1
ATOM 585 C C . GLN A 1 71 ? 4.827 -7.232 10.086 1.00 87.12 71 GLN A C 1
ATOM 587 O O . GLN A 1 71 ? 5.012 -8.283 10.688 1.00 87.12 71 GLN A O 1
ATOM 592 N N . ASP A 1 72 ? 5.530 -6.125 10.309 1.00 84.44 72 ASP A N 1
ATOM 593 C CA . ASP A 1 72 ? 6.542 -6.002 11.361 1.00 84.44 72 ASP A CA 1
ATOM 594 C C . ASP A 1 72 ? 5.854 -5.828 12.730 1.00 84.44 72 ASP A C 1
ATOM 596 O O . ASP A 1 72 ? 4.728 -5.318 12.819 1.00 84.44 72 ASP A O 1
ATOM 600 N N . ASP A 1 73 ? 6.545 -6.207 13.804 1.00 75.31 73 ASP A N 1
ATOM 601 C CA . ASP A 1 73 ? 6.090 -5.981 15.180 1.00 75.31 73 ASP A CA 1
ATOM 602 C C . ASP A 1 73 ? 5.985 -4.481 15.504 1.00 75.31 73 ASP A C 1
ATOM 604 O O . ASP A 1 73 ? 5.132 -4.046 16.288 1.00 75.31 73 ASP A O 1
ATOM 608 N N . ARG A 1 74 ? 6.812 -3.656 14.848 1.00 76.81 74 ARG A N 1
ATOM 609 C CA . ARG A 1 74 ? 6.706 -2.197 14.871 1.00 76.81 74 ARG A CA 1
ATOM 610 C C . ARG A 1 74 ? 5.415 -1.770 14.184 1.00 76.81 74 ARG A C 1
ATOM 612 O O . ARG A 1 74 ? 5.177 -2.039 13.008 1.00 76.81 74 ARG A O 1
ATOM 619 N N . ILE A 1 75 ? 4.599 -1.021 14.918 1.00 75.56 75 ILE A N 1
ATOM 620 C CA . ILE A 1 75 ? 3.261 -0.602 14.497 1.00 75.56 75 ILE A CA 1
ATOM 621 C C . ILE A 1 75 ? 3.279 0.015 13.086 1.00 75.56 75 ILE A C 1
ATOM 623 O O . ILE A 1 75 ? 3.908 1.042 12.834 1.00 75.56 75 ILE A O 1
ATOM 627 N N . GLY A 1 76 ? 2.558 -0.630 12.165 1.00 81.38 76 GLY A N 1
ATOM 628 C CA . GLY A 1 76 ? 2.311 -0.143 10.805 1.00 81.38 76 GLY A CA 1
ATOM 629 C C . GLY A 1 76 ? 3.424 -0.401 9.780 1.00 81.38 76 GLY A C 1
ATOM 630 O O . GLY A 1 76 ? 3.213 -0.126 8.594 1.00 81.38 76 GLY A O 1
ATOM 631 N N . TRP A 1 77 ? 4.575 -0.939 10.185 1.00 90.38 77 TRP A N 1
ATOM 632 C CA . TRP A 1 77 ? 5.681 -1.245 9.277 1.00 90.38 77 TRP A CA 1
ATOM 633 C C . TRP A 1 77 ? 5.471 -2.564 8.524 1.00 90.38 77 TRP A C 1
ATOM 635 O O . TRP A 1 77 ? 4.884 -3.516 9.039 1.00 90.38 77 TRP A O 1
ATOM 645 N N . LEU A 1 78 ? 5.962 -2.611 7.285 1.00 92.62 78 LEU A N 1
ATOM 646 C CA . LEU A 1 78 ? 6.171 -3.851 6.545 1.00 92.62 78 LEU A CA 1
ATOM 647 C C . LEU A 1 78 ? 7.637 -4.261 6.627 1.00 92.62 78 LEU A C 1
ATOM 649 O O . LEU A 1 78 ? 8.531 -3.444 6.393 1.00 92.62 78 LEU A O 1
ATOM 653 N N . GLN A 1 79 ? 7.853 -5.541 6.889 1.00 95.00 79 GLN A N 1
ATOM 654 C CA . GLN A 1 79 ? 9.143 -6.202 6.815 1.00 95.00 79 GLN A CA 1
ATOM 655 C C . GLN A 1 79 ? 9.229 -7.001 5.513 1.00 95.00 79 GLN A C 1
ATOM 657 O O . GLN A 1 79 ? 8.256 -7.618 5.075 1.00 95.00 79 GLN A O 1
ATOM 662 N N . HIS A 1 80 ? 10.408 -7.004 4.893 1.00 95.81 80 HIS A N 1
ATOM 663 C CA . HIS A 1 80 ? 10.693 -7.896 3.778 1.00 95.81 80 HIS A CA 1
ATOM 664 C C . HIS A 1 80 ? 11.235 -9.240 4.279 1.00 95.81 80 HIS A C 1
ATOM 666 O O . HIS A 1 80 ? 12.093 -9.288 5.158 1.00 95.81 80 HIS A O 1
ATOM 672 N N . LEU A 1 81 ? 10.765 -10.327 3.675 1.00 96.94 81 LEU A N 1
ATOM 673 C CA . LEU A 1 81 ? 11.248 -11.695 3.899 1.00 96.94 81 LEU A CA 1
ATOM 674 C C . LEU A 1 81 ? 12.266 -12.130 2.834 1.00 96.94 81 LEU A C 1
ATOM 676 O O . LEU A 1 81 ? 13.025 -13.071 3.032 1.00 96.94 81 LEU A O 1
ATOM 680 N N . THR A 1 82 ? 12.282 -11.436 1.695 1.00 97.31 82 THR A N 1
ATOM 681 C CA . THR A 1 82 ? 13.106 -11.754 0.518 1.00 97.31 82 THR A CA 1
ATOM 682 C C . THR A 1 82 ? 13.618 -10.473 -0.142 1.00 97.31 82 THR A C 1
ATOM 684 O O . THR A 1 82 ? 13.115 -9.382 0.156 1.00 97.31 82 THR A O 1
ATOM 687 N N . LEU A 1 83 ? 14.566 -10.596 -1.082 1.00 96.69 83 LEU A N 1
ATOM 688 C CA . LEU A 1 83 ? 15.013 -9.451 -1.882 1.00 96.69 83 LEU A CA 1
ATOM 689 C C . LEU A 1 83 ? 13.858 -8.850 -2.692 1.00 96.69 83 LEU A C 1
ATOM 691 O O . LEU A 1 83 ? 13.704 -7.635 -2.684 1.00 96.69 83 LEU A O 1
ATOM 695 N N . THR A 1 84 ? 12.979 -9.675 -3.271 1.00 97.38 84 THR A N 1
ATOM 696 C CA . THR A 1 84 ? 11.749 -9.218 -3.940 1.00 97.38 84 THR A CA 1
ATOM 697 C C . THR A 1 84 ? 10.898 -8.344 -3.028 1.00 97.38 84 THR A C 1
ATOM 699 O O . THR A 1 84 ? 10.449 -7.268 -3.429 1.00 97.38 84 THR A O 1
ATOM 702 N N . GLY A 1 85 ? 10.716 -8.754 -1.771 1.00 97.19 85 GLY A N 1
ATOM 703 C CA . GLY A 1 85 ? 9.98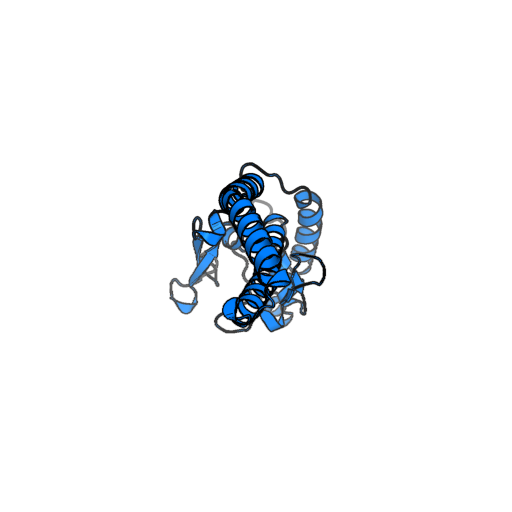2 -7.967 -0.782 1.00 97.19 85 GLY A CA 1
ATOM 704 C C . GLY A 1 85 ? 10.628 -6.606 -0.545 1.00 97.19 85 GLY A C 1
ATOM 705 O O . GLY A 1 85 ? 9.948 -5.582 -0.594 1.00 97.19 85 GLY A O 1
ATOM 706 N N . GLN A 1 86 ? 11.950 -6.581 -0.365 1.00 96.75 86 GLN A N 1
ATOM 707 C CA . GLN A 1 86 ? 12.699 -5.344 -0.160 1.00 96.75 86 GLN A CA 1
ATOM 708 C C . GLN A 1 86 ? 12.612 -4.438 -1.391 1.00 96.75 86 GLN A C 1
ATOM 710 O O . GLN A 1 86 ? 12.306 -3.255 -1.263 1.00 96.75 86 GLN A O 1
ATOM 715 N N . THR A 1 87 ? 12.783 -5.001 -2.590 1.00 96.50 87 THR A N 1
ATOM 716 C CA . THR A 1 87 ? 12.616 -4.292 -3.858 1.00 96.50 87 THR A CA 1
ATOM 717 C C . THR A 1 87 ? 11.240 -3.661 -3.961 1.00 96.50 87 THR A C 1
ATOM 719 O O . THR A 1 87 ? 11.165 -2.494 -4.314 1.00 96.50 87 THR A O 1
ATOM 722 N N . ASN A 1 88 ? 10.159 -4.357 -3.608 1.00 96.25 88 ASN A N 1
ATOM 723 C CA . ASN A 1 88 ? 8.811 -3.789 -3.690 1.00 96.25 88 ASN A CA 1
ATOM 724 C C . ASN A 1 88 ? 8.561 -2.722 -2.617 1.00 96.25 88 ASN A C 1
ATOM 726 O O . ASN A 1 88 ? 7.982 -1.681 -2.930 1.00 96.25 88 ASN A O 1
ATOM 730 N N . ILE A 1 89 ? 9.032 -2.933 -1.380 1.00 95.31 89 ILE A N 1
ATOM 731 C CA . ILE A 1 89 ? 8.945 -1.930 -0.307 1.00 95.31 89 ILE A CA 1
ATOM 732 C C . ILE A 1 89 ? 9.638 -0.639 -0.728 1.00 95.31 89 ILE A C 1
ATOM 734 O O . ILE A 1 89 ? 9.039 0.435 -0.633 1.00 95.31 89 ILE A O 1
ATOM 738 N N . GLU A 1 90 ? 10.871 -0.746 -1.216 1.00 95.19 90 GLU A N 1
ATOM 739 C CA . GLU A 1 90 ? 11.673 0.405 -1.602 1.00 95.19 90 GLU A CA 1
ATOM 740 C C . GLU A 1 90 ? 11.164 1.015 -2.903 1.00 95.19 90 GLU A C 1
ATOM 742 O O . GLU A 1 90 ? 10.893 2.210 -2.946 1.00 95.19 90 GLU A O 1
ATOM 747 N N . LEU A 1 91 ? 10.948 0.229 -3.959 1.00 94.50 91 LEU A N 1
ATOM 748 C CA . LEU A 1 91 ? 10.512 0.736 -5.260 1.00 94.50 91 LEU A CA 1
ATOM 749 C C . LEU A 1 91 ? 9.168 1.451 -5.153 1.00 94.50 91 LEU A C 1
ATOM 751 O O . LEU A 1 91 ? 9.082 2.592 -5.590 1.00 94.50 91 LEU A O 1
ATOM 755 N N . LEU A 1 92 ? 8.159 0.850 -4.519 1.00 93.19 92 LEU A N 1
ATOM 756 C CA . LEU A 1 92 ? 6.809 1.422 -4.428 1.00 93.19 92 LEU A CA 1
ATOM 757 C C . LEU A 1 92 ? 6.619 2.352 -3.220 1.00 93.19 92 LEU A C 1
ATOM 759 O O . LEU A 1 92 ? 5.592 3.020 -3.113 1.00 93.19 92 LEU A O 1
ATOM 763 N N . TYR A 1 93 ? 7.621 2.438 -2.343 1.00 91.75 93 TYR A N 1
ATOM 764 C CA . TYR A 1 93 ? 7.614 3.240 -1.119 1.00 91.75 93 TYR A CA 1
ATOM 765 C C . TYR A 1 93 ? 6.520 2.823 -0.116 1.00 91.75 93 TYR A C 1
ATOM 767 O O . TYR A 1 93 ? 5.810 3.643 0.479 1.00 91.75 93 TYR A O 1
ATOM 775 N N . LEU A 1 94 ? 6.399 1.506 0.098 1.00 91.44 94 LEU A N 1
ATOM 776 C CA . LEU A 1 94 ? 5.326 0.894 0.894 1.00 91.44 94 LEU A CA 1
ATOM 777 C C . LEU A 1 94 ? 5.402 1.216 2.397 1.00 91.44 94 LEU A C 1
ATOM 779 O O . LEU A 1 94 ? 4.403 1.052 3.100 1.00 91.44 94 LEU A O 1
ATOM 783 N N . ASN A 1 95 ? 6.550 1.691 2.888 1.00 91.88 95 ASN A N 1
ATOM 784 C CA . ASN A 1 95 ? 6.769 2.113 4.279 1.00 91.88 95 ASN A CA 1
ATOM 785 C C . ASN A 1 95 ? 6.737 3.640 4.481 1.00 91.88 95 ASN A C 1
ATOM 787 O O . ASN A 1 95 ? 7.185 4.139 5.515 1.00 91.88 95 ASN A O 1
ATOM 791 N N . SER A 1 96 ? 6.153 4.390 3.541 1.00 86.56 96 SER A N 1
ATOM 792 C CA . SER A 1 96 ? 5.832 5.809 3.765 1.00 86.56 96 SER A CA 1
ATOM 793 C C . SER A 1 96 ? 5.041 6.009 5.067 1.00 86.56 96 SER A C 1
ATOM 795 O O . SER A 1 96 ? 4.246 5.147 5.461 1.00 86.56 96 SER A O 1
ATOM 797 N N . SER A 1 97 ? 5.245 7.133 5.767 1.00 83.25 97 SER A N 1
ATOM 798 C CA . SER A 1 97 ? 4.530 7.419 7.031 1.00 83.25 97 SER A CA 1
ATOM 799 C C . SER A 1 97 ? 3.011 7.332 6.877 1.00 83.25 97 SER A C 1
ATOM 801 O O . SER A 1 97 ? 2.325 6.780 7.735 1.00 83.25 97 SER A O 1
ATOM 803 N N . ARG A 1 98 ? 2.508 7.761 5.718 1.00 77.06 98 ARG A N 1
ATOM 804 C CA . ARG A 1 98 ? 1.112 7.653 5.290 1.00 77.06 98 ARG A CA 1
ATOM 805 C C . ARG A 1 98 ? 0.583 6.216 5.341 1.00 77.06 98 ARG A C 1
ATOM 807 O O . ARG A 1 98 ? -0.393 5.936 6.039 1.00 77.06 98 ARG A O 1
ATOM 814 N N . LEU A 1 99 ? 1.248 5.293 4.644 1.00 81.81 99 LEU A N 1
ATOM 815 C CA . LEU A 1 99 ? 0.848 3.884 4.604 1.00 81.81 99 LEU A CA 1
ATOM 816 C C . LEU A 1 99 ? 1.004 3.213 5.972 1.00 81.81 99 LEU A C 1
ATOM 818 O O . LEU A 1 99 ? 0.140 2.432 6.374 1.00 81.81 99 LEU A O 1
ATOM 822 N N . ARG A 1 100 ? 2.056 3.565 6.723 1.00 86.31 100 ARG A N 1
ATOM 823 C CA . ARG A 1 100 ? 2.240 3.092 8.103 1.00 86.31 100 ARG A CA 1
ATOM 824 C C . ARG A 1 100 ? 1.078 3.511 8.999 1.00 86.31 100 ARG A C 1
ATOM 826 O O . ARG A 1 100 ? 0.512 2.667 9.690 1.00 86.31 100 ARG A O 1
ATOM 833 N N . ARG A 1 101 ? 0.649 4.773 8.918 1.00 80.56 101 ARG A N 1
ATOM 834 C CA . ARG A 1 101 ? -0.486 5.297 9.689 1.00 80.56 101 ARG A CA 1
ATOM 835 C C . ARG A 1 101 ? -1.797 4.597 9.340 1.00 80.56 101 ARG A C 1
ATOM 837 O O . ARG A 1 101 ? -2.590 4.294 10.227 1.00 80.56 101 ARG A O 1
ATOM 844 N N . VAL A 1 102 ? -2.041 4.308 8.060 1.00 80.00 102 VAL A N 1
ATOM 845 C CA . VAL A 1 102 ? -3.231 3.547 7.645 1.00 80.00 102 VAL A CA 1
ATOM 846 C C . VAL A 1 102 ? -3.210 2.134 8.228 1.00 80.00 102 VAL A C 1
ATOM 848 O O . VAL A 1 102 ? -4.228 1.691 8.762 1.00 80.00 102 VAL A O 1
ATOM 851 N N . ARG A 1 103 ? -2.067 1.439 8.170 1.00 84.62 103 ARG A N 1
ATOM 852 C CA . ARG A 1 103 ? -1.920 0.097 8.757 1.00 84.62 103 ARG A CA 1
ATOM 853 C C . ARG A 1 103 ? -2.084 0.110 10.275 1.00 84.62 103 ARG A C 1
ATOM 855 O O . ARG A 1 103 ? -2.759 -0.765 10.802 1.00 84.62 103 ARG A O 1
ATOM 862 N N . GLU A 1 104 ? -1.537 1.112 10.959 1.00 83.62 104 GLU A N 1
ATOM 863 C CA . GLU A 1 104 ? -1.747 1.318 12.396 1.00 83.62 104 GLU A CA 1
ATOM 864 C C . GLU A 1 104 ? -3.233 1.456 12.734 1.00 83.62 104 GLU A C 1
ATOM 866 O O . GLU A 1 104 ? -3.736 0.747 13.601 1.00 83.62 104 GLU A O 1
ATOM 871 N N . ILE A 1 105 ? -3.943 2.354 12.042 1.00 80.00 105 ILE A N 1
ATOM 872 C CA . ILE A 1 105 ? -5.370 2.583 12.282 1.00 80.00 105 ILE A CA 1
ATOM 873 C C . ILE A 1 105 ? -6.145 1.281 12.056 1.00 80.00 105 ILE A C 1
ATOM 875 O O . ILE A 1 105 ? -6.913 0.882 12.924 1.00 80.00 105 ILE A O 1
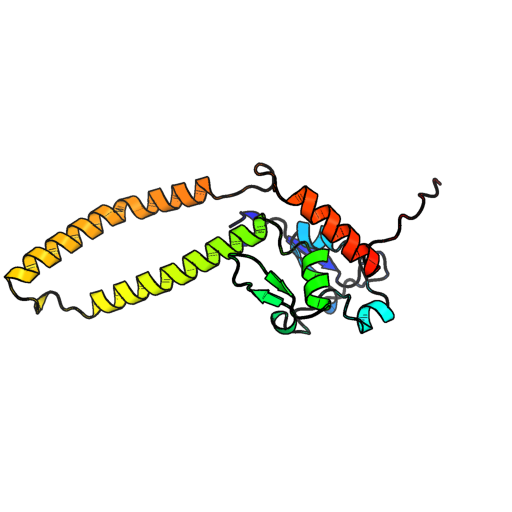ATOM 879 N N . ARG A 1 106 ? -5.902 0.576 10.942 1.00 78.81 106 ARG A N 1
ATOM 880 C CA . ARG A 1 106 ? -6.556 -0.712 10.650 1.00 78.81 106 ARG A CA 1
ATOM 881 C C . ARG A 1 106 ? -6.292 -1.762 11.729 1.00 78.81 106 ARG A C 1
ATOM 883 O O . ARG A 1 106 ? -7.229 -2.442 12.126 1.00 78.81 106 ARG A O 1
ATOM 890 N N . LYS A 1 107 ? -5.054 -1.863 12.223 1.00 81.50 107 LYS A N 1
ATOM 891 C CA . LYS A 1 107 ? -4.694 -2.778 13.316 1.00 81.50 107 LYS A CA 1
ATOM 892 C C . LYS A 1 107 ? -5.476 -2.447 14.589 1.00 81.50 107 LYS A C 1
ATOM 894 O O . LYS A 1 107 ? -6.129 -3.324 15.136 1.00 81.50 107 LYS A O 1
ATOM 899 N N . ARG A 1 108 ? -5.502 -1.173 14.992 1.00 80.19 108 ARG A N 1
ATOM 900 C CA . ARG A 1 108 ? -6.246 -0.719 16.178 1.00 80.19 108 ARG A CA 1
ATOM 901 C C . ARG A 1 108 ? -7.748 -0.966 16.069 1.00 80.19 108 ARG A C 1
ATOM 903 O O . ARG A 1 108 ? -8.366 -1.330 17.064 1.00 80.19 108 ARG A O 1
ATOM 910 N N . PHE A 1 109 ? -8.332 -0.754 14.888 1.00 75.00 109 PHE A N 1
ATOM 911 C CA . PHE A 1 109 ? -9.741 -1.067 14.635 1.00 75.00 109 PHE A CA 1
ATOM 912 C C . PHE A 1 109 ? -10.001 -2.569 14.746 1.00 75.00 109 PHE A C 1
ATOM 914 O O . PHE A 1 109 ? -10.887 -2.955 15.494 1.00 75.00 109 PHE A O 1
ATOM 921 N N . ALA A 1 110 ? -9.191 -3.407 14.093 1.00 74.94 110 ALA A N 1
ATOM 922 C CA . ALA A 1 110 ? -9.339 -4.860 14.168 1.00 74.94 110 ALA A CA 1
ATOM 923 C C . ALA A 1 110 ? -9.216 -5.390 15.609 1.00 74.94 110 ALA A C 1
ATOM 925 O O . ALA A 1 110 ? -10.018 -6.217 16.033 1.00 74.94 110 ALA A O 1
ATOM 926 N N . GLU A 1 111 ? -8.254 -4.874 16.378 1.00 79.81 111 GLU A N 1
ATOM 927 C CA . GLU A 1 111 ? -8.089 -5.209 17.798 1.00 79.81 111 GLU A CA 1
ATOM 928 C C . GLU A 1 111 ? -9.301 -4.748 18.623 1.00 79.81 111 GLU A C 1
ATOM 930 O O . GLU A 1 111 ? -9.795 -5.482 19.473 1.00 79.81 111 GLU A O 1
ATOM 935 N N . SER A 1 112 ? -9.821 -3.547 18.354 1.00 78.81 112 SER A N 1
ATOM 936 C CA . SER A 1 112 ? -10.974 -2.988 19.073 1.00 78.81 112 SER A CA 1
ATOM 937 C C . SER A 1 112 ? -12.274 -3.735 18.764 1.00 78.81 112 SER A C 1
ATOM 939 O O . SER A 1 112 ? -13.052 -3.992 19.683 1.00 78.81 112 SER A O 1
ATOM 941 N N . ASP A 1 113 ? -12.495 -4.131 17.509 1.00 73.88 113 ASP A N 1
ATOM 942 C CA . ASP A 1 113 ? -13.656 -4.920 17.088 1.00 73.88 113 ASP A CA 1
ATOM 943 C C . ASP A 1 113 ? -13.716 -6.255 17.838 1.00 73.88 113 ASP A C 1
ATOM 945 O O . ASP A 1 113 ? -14.788 -6.666 18.284 1.00 73.88 113 ASP A O 1
ATOM 949 N N . GLU A 1 114 ? -12.571 -6.907 18.061 1.00 73.19 114 GLU A N 1
ATOM 950 C CA . GLU A 1 114 ? -12.511 -8.140 18.846 1.00 73.19 114 GLU A CA 1
ATOM 951 C C . GLU A 1 114 ? -12.972 -7.915 20.296 1.00 73.19 114 GLU A C 1
ATOM 953 O O . GLU A 1 114 ? -13.796 -8.679 20.813 1.00 73.19 114 GLU A O 1
ATOM 958 N N . TYR A 1 115 ? -12.508 -6.844 20.948 1.00 76.38 115 TYR A N 1
ATOM 959 C CA . TYR A 1 115 ? -12.928 -6.513 22.313 1.00 76.38 115 TYR A CA 1
ATOM 960 C C . TYR A 1 115 ? -14.410 -6.138 22.394 1.00 76.38 115 TYR A C 1
ATOM 962 O O . TYR A 1 115 ? -15.106 -6.594 23.305 1.00 76.38 115 TYR A O 1
ATOM 970 N N . VAL A 1 116 ? -14.916 -5.353 21.439 1.00 77.25 116 VAL A N 1
ATOM 971 C CA . VAL A 1 116 ? -16.322 -4.925 21.398 1.00 77.25 116 VAL A CA 1
ATOM 972 C C . VAL A 1 116 ? -17.245 -6.115 21.146 1.00 77.25 116 VAL A C 1
ATOM 974 O O . VAL A 1 116 ? -18.223 -6.293 21.872 1.00 77.25 116 VAL A O 1
ATOM 977 N N . VAL A 1 117 ? -16.928 -6.976 20.176 1.00 73.50 117 VAL A N 1
ATOM 978 C CA . VAL A 1 117 ? -17.726 -8.174 19.870 1.00 73.50 117 VAL A CA 1
ATOM 979 C C . VAL A 1 117 ? -17.720 -9.149 21.044 1.00 73.50 117 VAL A C 1
ATOM 981 O O . VAL A 1 117 ? -18.776 -9.673 21.409 1.00 73.50 117 VAL A O 1
ATOM 984 N N . ASN A 1 118 ? -16.565 -9.379 21.673 1.00 73.69 118 ASN A N 1
ATOM 985 C CA . ASN A 1 118 ? -16.485 -10.232 22.858 1.00 73.69 118 ASN A CA 1
ATOM 986 C C . ASN A 1 118 ? -17.246 -9.633 24.051 1.00 73.69 118 ASN A C 1
ATOM 988 O O . ASN A 1 118 ? -17.939 -10.367 24.759 1.00 73.69 118 ASN A O 1
ATOM 992 N N . GLY A 1 119 ? -17.181 -8.314 24.245 1.00 74.25 119 GLY A N 1
ATOM 993 C CA . GLY A 1 119 ? -17.963 -7.599 25.254 1.00 74.25 119 GLY A CA 1
ATOM 994 C C . GLY A 1 119 ? -19.470 -7.732 25.025 1.00 74.25 119 GLY A C 1
ATOM 995 O O . GLY A 1 119 ? -20.196 -8.151 25.925 1.00 74.25 119 GLY A O 1
ATOM 996 N N . LEU A 1 120 ? -19.937 -7.473 23.800 1.00 73.31 120 LEU A N 1
ATOM 997 C CA . LEU A 1 120 ? -21.345 -7.605 23.415 1.00 73.31 120 LEU A CA 1
ATOM 998 C C . LEU A 1 120 ? -21.859 -9.039 23.560 1.00 73.31 120 LEU A C 1
ATOM 1000 O O . LEU A 1 120 ? -22.963 -9.237 24.063 1.00 73.31 120 LEU A O 1
ATOM 1004 N N . ARG A 1 121 ? -21.070 -10.048 23.167 1.00 69.12 121 ARG A N 1
ATOM 1005 C CA . ARG A 1 121 ? -21.433 -11.464 23.356 1.00 69.12 121 ARG A CA 1
ATOM 1006 C C . ARG A 1 121 ? -21.627 -11.798 24.832 1.00 69.12 121 ARG A C 1
ATOM 1008 O O . ARG A 1 121 ? -22.658 -12.357 25.189 1.00 69.12 121 ARG A O 1
ATOM 1015 N N . ARG A 1 122 ? -20.685 -11.392 25.692 1.00 69.81 122 ARG A N 1
ATOM 1016 C CA . ARG A 1 122 ? -20.792 -11.612 27.143 1.00 69.81 122 ARG A CA 1
ATOM 1017 C C . ARG A 1 122 ? -22.000 -10.906 27.750 1.00 69.81 122 ARG A C 1
ATOM 1019 O O . ARG A 1 122 ? -22.641 -11.479 28.619 1.00 69.81 122 ARG A O 1
ATOM 1026 N N . LEU A 1 123 ? -22.329 -9.701 27.287 1.00 68.12 123 LEU A N 1
ATOM 1027 C CA . LEU A 1 123 ? -23.507 -8.966 27.755 1.00 68.12 123 LEU A CA 1
ATOM 1028 C C . LEU A 1 123 ? -24.822 -9.592 27.275 1.00 68.12 123 LEU A C 1
ATOM 1030 O O . LEU A 1 123 ? -25.777 -9.649 28.042 1.00 68.12 123 LEU A O 1
ATOM 1034 N N . ARG A 1 124 ? -24.873 -10.093 26.035 1.00 64.94 124 ARG A N 1
ATOM 1035 C CA . ARG A 1 124 ? -26.063 -10.747 25.469 1.00 64.94 124 ARG A CA 1
ATOM 1036 C C . ARG A 1 124 ? -26.449 -12.012 26.232 1.00 64.94 124 ARG A C 1
ATOM 1038 O O . ARG A 1 124 ? -27.634 -12.298 26.382 1.00 64.94 124 ARG A O 1
ATOM 1045 N N . ASP A 1 125 ? -25.458 -12.763 26.698 1.00 66.06 125 ASP A N 1
ATOM 1046 C CA . ASP A 1 125 ? -25.693 -14.040 27.371 1.00 66.06 125 ASP A CA 1
ATOM 1047 C C . ASP A 1 125 ? -26.077 -13.855 28.859 1.00 66.06 125 ASP A C 1
ATOM 1049 O O . ASP A 1 125 ? -26.520 -14.800 29.514 1.00 66.06 125 ASP A O 1
ATOM 1053 N N . VAL A 1 126 ? -25.998 -12.627 29.394 1.00 67.44 126 VAL A N 1
ATOM 1054 C CA . VAL A 1 126 ? -26.532 -12.286 30.720 1.00 67.44 126 VAL A CA 1
ATOM 1055 C C . VAL A 1 126 ? -28.014 -11.936 30.600 1.00 67.44 126 VAL A C 1
ATOM 1057 O O . VAL A 1 126 ? -28.395 -10.846 30.172 1.00 67.44 126 VAL A O 1
ATOM 1060 N N . ARG A 1 127 ? -28.886 -12.839 31.059 1.00 67.56 127 ARG A N 1
ATOM 1061 C CA . ARG A 1 127 ? -30.304 -12.515 31.250 1.00 67.56 127 ARG A CA 1
ATOM 1062 C C . ARG A 1 127 ? -30.450 -11.596 32.460 1.00 67.56 127 ARG A C 1
ATOM 1064 O O . ARG A 1 127 ? -30.401 -12.062 33.597 1.00 67.56 127 ARG A O 1
ATOM 1071 N N . LEU A 1 128 ? -30.674 -10.302 32.217 1.00 66.19 128 LEU A N 1
ATOM 1072 C CA . LEU A 1 128 ? -30.934 -9.300 33.264 1.00 66.19 128 LEU A CA 1
ATOM 1073 C C . LEU A 1 128 ? -32.051 -9.749 34.225 1.00 66.19 128 LEU A C 1
ATOM 1075 O O . LEU A 1 128 ? -32.011 -9.459 35.419 1.00 66.19 128 LEU A O 1
ATOM 1079 N N . ASP A 1 129 ? -33.007 -10.527 33.718 1.00 69.50 129 ASP A N 1
ATOM 1080 C CA . ASP A 1 129 ? -34.132 -11.121 34.442 1.00 69.50 129 ASP A CA 1
ATOM 1081 C C . ASP A 1 129 ? -33.694 -12.027 35.605 1.00 69.50 129 ASP A C 1
ATOM 1083 O O . ASP A 1 129 ? -34.399 -12.100 36.615 1.00 69.50 129 ASP A O 1
ATOM 1087 N N . GLN A 1 130 ? -32.539 -12.688 35.474 1.00 76.19 130 GLN A N 1
ATOM 1088 C CA . GLN A 1 130 ? -32.004 -13.667 36.428 1.00 76.19 130 GLN A CA 1
ATOM 1089 C C . GLN A 1 130 ? -31.066 -13.050 37.470 1.00 76.19 130 GLN A C 1
ATOM 1091 O O . GLN A 1 130 ? -30.628 -13.745 38.386 1.00 76.19 130 GLN A O 1
ATOM 1096 N N . LEU A 1 131 ? -30.765 -11.753 37.364 1.00 78.06 131 LEU A N 1
ATOM 1097 C CA . LEU A 1 131 ? -29.930 -11.085 38.352 1.00 78.06 131 LEU A CA 1
ATOM 1098 C C . LEU A 1 131 ? -30.670 -10.942 39.700 1.00 78.06 131 LEU A C 1
ATOM 1100 O O . LEU A 1 131 ? -31.862 -10.595 39.719 1.00 78.06 131 LEU A O 1
ATOM 1104 N N . PRO A 1 132 ? -29.967 -11.152 40.828 1.00 84.00 132 PRO A N 1
ATOM 1105 C CA . PRO A 1 132 ? -30.425 -10.766 42.160 1.00 84.00 132 PRO A CA 1
ATOM 1106 C C . PRO A 1 132 ? -30.910 -9.307 42.209 1.00 84.00 132 PRO A C 1
ATOM 1108 O O . PRO A 1 132 ? -30.439 -8.450 41.458 1.00 84.00 132 PRO A O 1
ATOM 1111 N N . ARG A 1 133 ? -31.897 -9.013 43.067 1.00 78.94 133 ARG A N 1
ATOM 1112 C CA . ARG A 1 133 ? -32.604 -7.711 43.104 1.00 78.94 133 ARG A CA 1
ATOM 1113 C C . ARG A 1 133 ? -31.666 -6.523 43.360 1.00 78.94 133 ARG A C 1
ATOM 1115 O O . ARG A 1 133 ? -31.857 -5.454 42.789 1.00 78.94 133 ARG A O 1
ATOM 1122 N N . ASP A 1 134 ? -30.665 -6.743 44.195 1.00 79.94 134 ASP A N 1
ATOM 1123 C CA . ASP A 1 134 ? -29.559 -5.854 44.542 1.00 79.94 134 ASP A CA 1
ATOM 1124 C C . ASP A 1 134 ? -28.625 -5.575 43.352 1.00 79.94 134 ASP A C 1
ATOM 1126 O O . ASP A 1 134 ? -28.203 -4.437 43.149 1.00 79.94 134 ASP A O 1
ATOM 1130 N N . LEU A 1 135 ? -28.387 -6.572 42.496 1.00 80.75 135 LEU A N 1
ATOM 1131 C CA . LEU A 1 135 ? -27.560 -6.427 41.294 1.00 80.75 135 LEU A CA 1
ATOM 1132 C C . LEU A 1 135 ? -28.330 -5.872 40.089 1.00 80.75 135 LEU A C 1
ATOM 1134 O O . LEU A 1 135 ? -27.727 -5.234 39.229 1.00 80.75 135 LEU A O 1
ATOM 1138 N N . LYS A 1 136 ? -29.658 -6.046 40.027 1.00 80.38 136 LYS A N 1
ATOM 1139 C CA . LYS A 1 136 ? -30.503 -5.475 38.959 1.00 80.38 136 LYS A CA 1
ATOM 1140 C C . LYS A 1 136 ? -30.438 -3.953 38.912 1.00 80.38 136 LYS A C 1
ATOM 1142 O O . LYS A 1 136 ? -30.304 -3.384 37.832 1.00 80.38 136 LYS A O 1
ATOM 1147 N N . LEU A 1 137 ? -30.522 -3.299 40.070 1.00 81.38 137 LEU A N 1
ATOM 1148 C CA . LEU A 1 137 ? -30.423 -1.839 40.170 1.00 81.38 137 LEU A CA 1
ATOM 1149 C C . LEU A 1 137 ? -29.054 -1.338 39.702 1.00 81.38 137 LEU A C 1
ATOM 1151 O O . LEU A 1 137 ? -28.981 -0.364 38.955 1.00 81.38 137 LEU A O 1
ATOM 1155 N N . LEU A 1 138 ? -27.984 -2.037 40.089 1.00 82.81 138 LEU A N 1
ATOM 1156 C CA . LEU A 1 138 ? -26.629 -1.713 39.653 1.00 82.81 138 LEU A CA 1
ATOM 1157 C C . LEU A 1 138 ? -26.465 -1.908 38.140 1.00 82.81 138 LEU A C 1
ATOM 1159 O O . LEU A 1 138 ? -25.955 -1.020 37.466 1.00 82.81 138 LEU A O 1
ATOM 1163 N N . ALA A 1 139 ? -26.946 -3.026 37.593 1.00 79.06 139 ALA A N 1
ATOM 1164 C CA . ALA A 1 139 ? -26.871 -3.318 36.165 1.00 79.06 139 ALA A CA 1
ATOM 1165 C C . ALA A 1 139 ? -27.643 -2.288 35.327 1.00 79.06 139 ALA A C 1
ATOM 1167 O O . ALA A 1 139 ? -27.114 -1.792 34.339 1.00 79.06 139 ALA A O 1
ATOM 1168 N N . LEU A 1 140 ? -28.858 -1.911 35.743 1.00 78.50 140 LEU A N 1
ATOM 1169 C CA . LEU A 1 140 ? -29.638 -0.862 35.075 1.00 78.50 140 LEU A CA 1
ATOM 1170 C C . LEU A 1 140 ? -28.926 0.493 35.112 1.00 78.50 140 LEU A C 1
ATOM 1172 O O . LEU A 1 140 ? -28.921 1.202 34.108 1.00 78.50 140 LEU A O 1
ATOM 1176 N N . LYS A 1 141 ? -28.295 0.835 36.241 1.00 82.12 141 LYS A N 1
ATOM 1177 C CA . LYS A 1 141 ? -27.517 2.068 36.374 1.00 82.12 141 LYS A CA 1
ATOM 1178 C C . LYS A 1 141 ? -26.307 2.071 35.437 1.00 82.12 141 LYS A C 1
ATOM 1180 O O . LYS A 1 141 ? -26.124 3.034 34.704 1.00 82.12 141 LYS A O 1
ATOM 1185 N N . VAL A 1 142 ? -25.553 0.974 35.387 1.00 80.88 142 VAL A N 1
ATOM 1186 C CA . VAL A 1 142 ? -24.410 0.818 34.473 1.00 80.88 142 VAL A CA 1
ATOM 1187 C C . VAL A 1 142 ? -24.854 0.856 33.009 1.00 80.88 142 VAL A C 1
ATOM 1189 O O . VAL A 1 142 ? -24.195 1.490 32.194 1.00 80.88 142 VAL A O 1
ATOM 1192 N N . VAL A 1 143 ? -25.982 0.231 32.655 1.00 77.56 143 VAL A N 1
ATOM 1193 C CA . VAL A 1 143 ? -26.538 0.297 31.291 1.00 77.56 143 VAL A CA 1
ATOM 1194 C C . VAL A 1 143 ? -26.928 1.726 30.923 1.00 77.56 143 VAL A C 1
ATOM 1196 O O . VAL A 1 143 ? -26.655 2.150 29.802 1.00 77.56 143 VAL A O 1
ATOM 1199 N N . ALA A 1 144 ? -27.536 2.475 31.845 1.00 78.12 144 ALA A N 1
ATOM 1200 C CA . ALA A 1 144 ? -27.873 3.877 31.624 1.00 78.12 144 ALA A CA 1
ATOM 1201 C C . ALA A 1 144 ? -26.612 4.740 31.454 1.00 78.12 144 ALA A C 1
ATOM 1203 O O . ALA A 1 144 ? -26.537 5.506 30.500 1.00 78.12 144 ALA A O 1
ATOM 1204 N N . GLU A 1 145 ? -25.601 4.566 32.311 1.00 80.62 145 GLU A N 1
ATOM 1205 C CA . GLU A 1 145 ? -24.313 5.270 32.223 1.00 80.62 145 GLU A CA 1
ATOM 1206 C C . GLU A 1 145 ? -23.571 4.952 30.917 1.00 80.62 145 GLU A C 1
ATOM 1208 O O . GLU A 1 145 ? -23.090 5.860 30.243 1.00 80.62 145 GLU A O 1
ATOM 1213 N N . LEU A 1 146 ? -23.529 3.677 30.513 1.00 75.38 146 LEU A N 1
ATOM 1214 C CA . LEU A 1 146 ? -22.939 3.255 29.241 1.00 75.38 146 LEU A CA 1
ATOM 1215 C C . LEU A 1 146 ? -23.715 3.797 28.043 1.00 75.38 146 LEU A C 1
ATOM 1217 O O . LEU A 1 146 ? -23.100 4.221 27.071 1.00 75.38 146 LEU A O 1
ATOM 1221 N N . SER A 1 147 ? -25.049 3.791 28.103 1.00 76.00 147 SER A N 1
ATOM 1222 C CA . SER A 1 147 ? -25.887 4.341 27.034 1.00 76.00 147 SER A CA 1
ATOM 1223 C C . SER A 1 147 ? -25.686 5.844 26.897 1.00 76.00 147 SER A C 1
ATOM 1225 O O . SER A 1 147 ? -25.641 6.339 25.778 1.00 76.00 147 SER A O 1
ATOM 1227 N N . GLU A 1 148 ? -25.535 6.560 28.014 1.00 80.38 148 GLU A N 1
ATOM 1228 C CA . GLU A 1 148 ? -25.259 7.995 28.007 1.00 80.38 148 GLU A CA 1
ATOM 1229 C C . GLU A 1 148 ? -23.869 8.285 27.440 1.00 80.38 148 GLU A C 1
ATOM 1231 O O . GLU A 1 148 ? -23.749 9.063 26.500 1.00 80.38 148 GLU A O 1
ATOM 1236 N N . ALA A 1 149 ? -22.837 7.585 27.917 1.00 76.06 149 ALA A N 1
ATOM 1237 C CA . ALA A 1 149 ? -21.475 7.726 27.404 1.00 76.06 149 ALA A CA 1
ATOM 1238 C C . ALA A 1 149 ? -21.364 7.352 25.914 1.00 76.06 149 ALA A C 1
ATOM 1240 O O . ALA A 1 149 ? -20.588 7.955 25.175 1.00 76.06 149 ALA A O 1
ATOM 1241 N N . ALA A 1 150 ? -22.150 6.377 25.447 1.00 77.19 150 ALA A N 1
ATOM 1242 C CA . ALA A 1 150 ? -22.167 5.954 24.050 1.00 77.19 150 ALA A CA 1
ATOM 1243 C C . ALA A 1 150 ? -22.752 7.009 23.097 1.00 77.19 150 ALA A C 1
ATOM 1245 O O . ALA A 1 150 ? -22.455 6.948 21.904 1.00 77.19 150 ALA A O 1
ATOM 1246 N N . LYS A 1 151 ? -23.546 7.976 23.582 1.00 81.50 151 LYS A N 1
ATOM 1247 C CA . LYS A 1 151 ? -24.125 9.038 22.736 1.00 81.50 151 LYS A CA 1
ATOM 1248 C C . LYS A 1 151 ? -23.064 9.950 22.128 1.00 81.50 151 LYS A C 1
ATOM 1250 O O . LYS A 1 151 ? -23.241 10.389 20.996 1.00 81.50 151 LYS A O 1
ATOM 1255 N N . ASP A 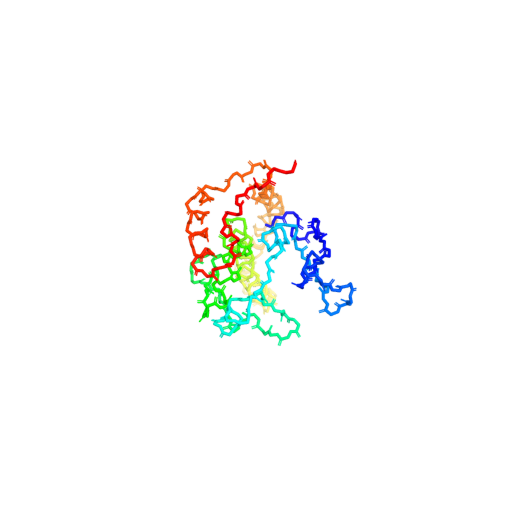1 152 ? -21.967 10.177 22.845 1.00 82.31 152 ASP A N 1
ATOM 1256 C CA . ASP A 1 152 ? -20.895 11.084 22.416 1.00 82.31 152 ASP A CA 1
ATOM 1257 C C . ASP A 1 152 ? -19.833 10.379 21.560 1.00 82.31 152 ASP A C 1
ATOM 1259 O O . ASP A 1 152 ? -19.063 11.022 20.844 1.00 82.31 152 ASP A O 1
ATOM 1263 N N . VAL A 1 153 ? -19.798 9.041 21.592 1.00 77.31 153 VAL A N 1
ATOM 1264 C CA . VAL A 1 153 ? -18.816 8.237 20.851 1.00 77.31 153 VAL A CA 1
ATOM 1265 C C . VAL A 1 153 ? -18.840 8.524 19.343 1.00 77.31 153 VAL A C 1
ATOM 1267 O O . VAL A 1 153 ? -17.758 8.696 18.786 1.00 77.31 153 VAL A O 1
ATOM 1270 N N . PRO A 1 154 ? -19.992 8.622 18.647 1.00 74.50 154 PRO A N 1
ATOM 1271 C CA . PRO A 1 154 ? -20.017 8.940 17.219 1.00 74.50 154 PRO A CA 1
ATOM 1272 C C . PRO A 1 154 ? -19.384 10.293 16.875 1.00 74.50 154 PRO A C 1
ATOM 1274 O O . PRO A 1 154 ? -18.658 10.385 15.881 1.00 74.50 154 PRO A O 1
ATOM 1277 N N . GLU A 1 155 ? -19.617 11.327 17.690 1.00 76.31 155 GLU A N 1
ATOM 1278 C CA . GLU A 1 155 ? -19.052 12.661 17.453 1.00 76.31 155 GLU A CA 1
ATOM 1279 C C . GLU A 1 155 ? -17.549 12.660 17.741 1.00 76.31 155 GLU A C 1
ATOM 1281 O O . GLU A 1 155 ? -16.769 13.072 16.886 1.00 76.31 155 GLU A O 1
ATOM 1286 N N . LEU A 1 156 ? -17.120 12.073 18.865 1.00 74.81 156 LEU A N 1
ATOM 1287 C CA . LEU A 1 156 ? -15.701 11.902 19.198 1.00 74.81 156 LEU A CA 1
ATOM 1288 C C . LEU A 1 156 ? -14.954 11.092 18.134 1.00 74.81 156 LEU A C 1
ATOM 1290 O O . LEU A 1 156 ? -13.844 11.450 17.745 1.00 74.81 156 LEU A O 1
ATOM 1294 N N . MET A 1 157 ? -15.558 10.013 17.631 1.00 67.75 157 MET A N 1
ATOM 1295 C CA . MET A 1 157 ? -15.000 9.211 16.540 1.00 67.75 157 MET A CA 1
ATOM 1296 C C . MET A 1 157 ? -14.910 10.021 15.248 1.00 67.75 157 MET A C 1
ATOM 1298 O O . MET A 1 157 ? -13.903 9.930 14.547 1.00 67.75 157 MET A O 1
ATOM 1302 N N . SER A 1 158 ? -15.913 10.848 14.952 1.00 64.94 158 SER A N 1
ATOM 1303 C CA . SER A 1 158 ? -15.913 11.744 13.792 1.00 64.94 158 SER A CA 1
ATOM 1304 C C . SER A 1 158 ? -14.878 12.865 13.921 1.00 64.94 158 SER A C 1
ATOM 1306 O O . SER A 1 158 ? -14.259 13.242 12.928 1.00 64.94 158 SER A O 1
ATOM 1308 N N . GLU A 1 159 ? -14.650 13.398 15.120 1.00 70.94 159 GLU A N 1
ATOM 1309 C CA . GLU A 1 159 ? -13.597 14.377 15.405 1.00 70.94 159 GLU A CA 1
ATOM 1310 C C . GLU A 1 159 ? -12.202 13.755 15.334 1.00 70.94 159 GLU A C 1
ATOM 1312 O O . GLU A 1 159 ? -11.313 14.324 14.705 1.00 70.94 159 GLU A O 1
ATOM 1317 N N . LEU A 1 160 ? -11.998 12.567 15.911 1.00 67.12 160 LEU A N 1
ATOM 1318 C CA . LEU A 1 160 ? -10.754 11.799 15.783 1.00 67.12 160 LEU A CA 1
ATOM 1319 C C . LEU A 1 160 ? -10.470 11.462 14.319 1.00 67.12 160 LEU A C 1
ATOM 1321 O O . LEU A 1 160 ? -9.333 11.613 13.867 1.00 67.12 160 LEU A O 1
ATOM 1325 N N . ALA A 1 161 ? -11.491 11.036 13.573 1.00 61.50 161 ALA A N 1
ATOM 1326 C CA . ALA A 1 161 ? -11.381 10.774 12.146 1.00 61.50 161 ALA A CA 1
ATOM 1327 C C . ALA A 1 161 ? -10.990 12.046 11.389 1.00 61.50 161 ALA A C 1
ATOM 1329 O O . ALA A 1 161 ? -10.035 11.997 10.625 1.00 61.50 161 ALA A O 1
ATOM 1330 N N . ARG A 1 162 ? -11.638 13.188 11.658 1.00 63.12 162 ARG A N 1
ATOM 1331 C CA . ARG A 1 162 ? -11.286 14.493 11.069 1.00 63.12 162 ARG A CA 1
ATOM 1332 C C . ARG A 1 162 ? -9.861 14.928 11.424 1.00 63.12 162 ARG A C 1
ATOM 1334 O O . ARG A 1 162 ? -9.099 15.302 10.543 1.00 63.12 162 ARG A O 1
ATOM 1341 N N . LYS A 1 163 ? -9.467 14.824 12.695 1.00 62.22 163 LYS A N 1
ATOM 1342 C CA . LYS A 1 163 ? -8.143 15.221 13.205 1.00 62.22 163 LYS A CA 1
ATOM 1343 C C . LYS A 1 163 ? -7.004 14.354 12.665 1.00 62.22 163 LYS A C 1
ATOM 1345 O O . LYS A 1 163 ? -5.872 14.816 12.574 1.00 62.22 163 LYS A O 1
ATOM 1350 N N . HIS A 1 164 ? -7.282 13.092 12.345 1.00 60.28 164 HIS A N 1
ATOM 1351 C CA . HIS A 1 164 ? -6.292 12.140 11.832 1.00 60.28 164 HIS A CA 1
ATOM 1352 C C . HIS A 1 164 ? -6.499 11.762 10.361 1.00 60.28 164 HIS A C 1
ATOM 1354 O O . HIS A 1 164 ? -5.810 10.863 9.862 1.00 60.28 164 HIS A O 1
ATOM 1360 N N . ALA A 1 165 ? -7.422 12.423 9.664 1.00 58.03 165 ALA A N 1
ATOM 1361 C CA . ALA A 1 165 ? -7.543 12.362 8.218 1.00 58.03 165 ALA A CA 1
ATOM 1362 C C . ALA A 1 165 ? -6.374 13.147 7.618 1.00 58.03 165 ALA A C 1
ATOM 1364 O O . ALA A 1 165 ? -6.490 14.321 7.289 1.00 58.03 165 ALA A O 1
ATOM 1365 N N . CYS A 1 166 ? -5.211 12.501 7.537 1.00 54.66 166 CYS A N 1
ATOM 1366 C CA . CYS A 1 166 ? -4.045 13.119 6.928 1.00 54.66 166 CYS A CA 1
ATOM 1367 C C . CYS A 1 166 ? -4.263 13.287 5.421 1.00 54.66 166 CYS A C 1
ATOM 1369 O O .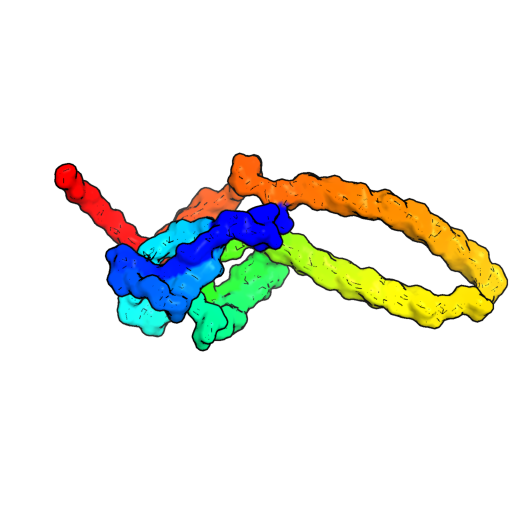 CYS A 1 166 ? -4.592 12.317 4.726 1.00 54.66 166 CYS A O 1
ATOM 1371 N N . SER A 1 167 ? -4.037 14.503 4.926 1.00 53.47 167 SER A N 1
ATOM 1372 C CA . SER A 1 167 ? -4.107 14.845 3.503 1.00 53.47 167 SER A CA 1
ATOM 1373 C C . SER A 1 167 ? -2.701 14.936 2.919 1.00 53.47 167 SER A C 1
ATOM 1375 O O . SER A 1 167 ? -1.821 15.576 3.494 1.00 53.47 167 SER A O 1
ATOM 1377 N N . GLU A 1 168 ? -2.490 14.334 1.745 1.00 52.25 168 GLU A N 1
ATOM 1378 C CA . GLU A 1 168 ? -1.196 14.345 1.041 1.00 52.25 168 GLU A CA 1
ATOM 1379 C C . GLU A 1 168 ? -0.668 15.753 0.741 1.00 52.25 168 GLU A C 1
ATOM 1381 O O . GLU A 1 168 ? 0.539 15.937 0.581 1.00 52.25 168 GLU A O 1
ATOM 1386 N N . LEU A 1 169 ? -1.566 16.735 0.648 1.00 53.69 169 LEU A N 1
ATOM 1387 C CA . LEU A 1 169 ? -1.228 18.124 0.348 1.00 53.69 169 LEU A CA 1
ATOM 1388 C C . LEU A 1 169 ? -0.912 18.948 1.601 1.00 53.69 169 LEU A C 1
ATOM 1390 O O . LEU A 1 169 ? -0.287 19.999 1.475 1.00 53.69 169 LEU A O 1
ATOM 1394 N N . LEU A 1 170 ? -1.345 18.501 2.784 1.00 52.59 170 LEU A N 1
ATOM 1395 C CA . LEU A 1 170 ? -1.321 19.308 4.009 1.00 52.59 170 LEU A CA 1
ATOM 1396 C C . LEU A 1 170 ? -0.306 18.807 5.043 1.00 52.59 170 LEU A C 1
ATOM 1398 O O . LEU A 1 170 ? 0.266 19.628 5.757 1.00 52.59 170 LEU A O 1
ATOM 1402 N N . ASP A 1 171 ? -0.020 17.501 5.081 1.00 61.44 171 ASP A N 1
ATOM 1403 C CA . ASP A 1 171 ? 0.833 16.907 6.116 1.00 61.44 171 ASP A CA 1
ATOM 1404 C C . ASP A 1 171 ? 2.176 16.412 5.540 1.00 61.44 171 ASP A C 1
ATOM 1406 O O . ASP A 1 171 ? 2.230 15.367 4.879 1.00 61.44 171 ASP A O 1
ATOM 1410 N N . PRO A 1 172 ? 3.294 17.132 5.763 1.00 63.84 172 PRO A N 1
ATOM 1411 C CA . PRO A 1 172 ? 4.603 16.710 5.279 1.00 63.84 172 PRO A CA 1
ATOM 1412 C C . PRO A 1 172 ? 5.100 15.471 6.035 1.00 63.84 172 PRO A C 1
ATOM 1414 O O . PRO A 1 172 ? 5.071 15.420 7.261 1.00 63.84 172 PRO A O 1
ATOM 1417 N N . ASP A 1 173 ? 5.621 14.485 5.302 1.00 69.50 173 ASP A N 1
ATOM 1418 C CA . ASP A 1 173 ? 6.247 13.298 5.889 1.00 69.50 173 ASP A CA 1
ATOM 1419 C C . ASP A 1 173 ? 7.631 13.658 6.481 1.00 69.50 173 ASP A C 1
ATOM 1421 O O . ASP A 1 173 ? 8.562 13.934 5.712 1.00 69.50 173 ASP A O 1
ATOM 1425 N N . PRO A 1 174 ? 7.799 13.654 7.820 1.00 71.56 174 PRO A N 1
ATOM 1426 C CA . PRO A 1 174 ? 9.032 14.102 8.468 1.00 71.56 174 PRO A CA 1
ATOM 1427 C C . PRO A 1 174 ? 10.223 13.183 8.166 1.00 71.56 174 PRO A C 1
ATOM 1429 O O . PRO A 1 174 ? 11.370 13.628 8.173 1.00 71.56 174 PRO A O 1
ATOM 1432 N N . GLU A 1 175 ? 9.975 11.911 7.845 1.00 73.62 175 GLU A N 1
ATOM 1433 C CA . GLU A 1 175 ? 11.025 10.929 7.554 1.00 73.62 175 GLU A CA 1
ATOM 1434 C C . GLU A 1 175 ? 11.378 10.858 6.061 1.00 73.62 175 GLU A C 1
ATOM 1436 O O . GLU A 1 175 ? 12.331 10.172 5.672 1.00 73.62 175 GLU A O 1
ATOM 1441 N N . ARG A 1 176 ? 10.659 11.603 5.209 1.00 75.25 176 ARG A N 1
ATOM 1442 C CA . ARG A 1 176 ? 10.785 11.535 3.746 1.00 75.25 176 ARG A CA 1
ATOM 1443 C C . ARG A 1 176 ? 12.207 11.776 3.259 1.00 75.25 176 ARG A C 1
ATOM 1445 O O . ARG A 1 176 ? 12.652 11.110 2.331 1.00 75.25 176 ARG A O 1
ATOM 1452 N N . GLY A 1 177 ? 12.928 12.720 3.868 1.00 76.19 177 GLY A N 1
ATOM 1453 C CA . GLY A 1 177 ? 14.297 13.067 3.473 1.00 76.19 177 GLY A CA 1
ATOM 1454 C C . GLY A 1 177 ? 15.295 11.930 3.713 1.00 76.19 177 GLY A C 1
ATOM 1455 O O . GLY A 1 177 ? 16.012 11.531 2.793 1.00 76.19 177 GLY A O 1
ATOM 1456 N N . ALA A 1 178 ? 15.305 11.380 4.930 1.00 76.12 178 ALA A N 1
ATOM 1457 C CA . ALA A 1 178 ? 16.209 10.298 5.316 1.00 76.12 178 ALA A CA 1
ATOM 1458 C C . ALA A 1 178 ? 15.896 9.002 4.549 1.00 76.12 178 ALA A C 1
ATOM 1460 O O . ALA A 1 178 ? 16.792 8.405 3.946 1.00 76.12 178 ALA A O 1
ATOM 1461 N N . GLN A 1 179 ? 14.614 8.625 4.480 1.00 80.00 179 GLN A N 1
ATOM 1462 C CA . GLN A 1 179 ? 14.171 7.434 3.753 1.00 80.00 179 GLN A CA 1
ATOM 1463 C C . GLN A 1 179 ? 14.444 7.547 2.248 1.00 80.00 179 GLN A C 1
ATOM 1465 O O . GLN A 1 179 ? 14.879 6.581 1.626 1.00 80.00 179 GLN A O 1
ATOM 1470 N N . ALA A 1 180 ? 14.268 8.731 1.647 1.00 82.56 180 ALA A N 1
ATOM 1471 C CA . ALA A 1 180 ? 14.525 8.918 0.221 1.00 82.56 180 ALA A CA 1
ATOM 1472 C C . ALA A 1 180 ? 15.998 8.714 -0.159 1.00 82.56 180 ALA A C 1
ATOM 1474 O O . ALA A 1 180 ? 16.266 8.298 -1.287 1.00 82.56 180 ALA A O 1
ATOM 1475 N N . SER A 1 181 ? 16.945 9.018 0.736 1.00 83.50 181 SER A N 1
ATOM 1476 C CA . SER A 1 181 ? 18.371 8.779 0.485 1.00 83.50 181 SER A CA 1
ATOM 1477 C C . SER A 1 181 ? 18.682 7.282 0.492 1.00 83.50 181 SER A C 1
ATOM 1479 O O . SER A 1 181 ? 19.180 6.764 -0.507 1.00 83.50 181 SER A O 1
ATOM 1481 N N . ALA A 1 182 ? 18.288 6.575 1.559 1.00 86.38 182 ALA A N 1
ATOM 1482 C CA . ALA A 1 182 ? 18.485 5.129 1.694 1.00 86.38 182 ALA A CA 1
ATOM 1483 C C . ALA A 1 182 ? 17.825 4.348 0.544 1.00 86.38 182 ALA A C 1
ATOM 1485 O O . ALA A 1 182 ? 18.488 3.557 -0.128 1.00 86.38 182 ALA A O 1
ATOM 1486 N N . ARG A 1 183 ? 16.565 4.678 0.229 1.00 89.19 183 ARG A N 1
ATOM 1487 C CA . ARG A 1 183 ? 15.817 4.131 -0.911 1.00 89.19 183 ARG A CA 1
ATOM 1488 C C . ARG A 1 183 ? 16.566 4.314 -2.228 1.00 89.19 183 ARG A C 1
ATOM 1490 O O . ARG A 1 183 ? 16.696 3.382 -3.016 1.00 89.19 183 ARG A O 1
ATOM 1497 N N . LYS A 1 184 ? 17.057 5.529 -2.504 1.00 87.69 184 LYS A N 1
ATOM 1498 C CA . LYS A 1 184 ? 17.786 5.818 -3.751 1.00 87.69 184 LYS A CA 1
ATOM 1499 C C . LYS A 1 184 ? 19.096 5.046 -3.839 1.00 87.69 184 LYS A C 1
ATOM 1501 O O . LYS A 1 184 ? 19.453 4.638 -4.941 1.00 87.69 184 LYS A O 1
ATOM 1506 N N . THR A 1 185 ? 19.812 4.893 -2.729 1.00 89.75 185 THR A N 1
ATOM 1507 C CA . THR A 1 185 ? 21.051 4.110 -2.678 1.00 89.75 185 THR A CA 1
ATOM 1508 C C . THR A 1 185 ? 20.760 2.650 -3.000 1.00 89.75 185 THR A C 1
ATOM 1510 O O . THR A 1 185 ? 21.283 2.146 -3.991 1.00 89.75 185 THR A O 1
ATOM 1513 N N . PHE A 1 186 ? 19.822 2.032 -2.280 1.00 91.25 186 PHE A N 1
ATOM 1514 C CA . PHE A 1 186 ? 19.424 0.645 -2.508 1.00 91.25 186 PHE A CA 1
ATOM 1515 C C . PHE A 1 186 ? 18.967 0.397 -3.953 1.00 91.25 186 PHE A C 1
ATOM 1517 O O . PHE A 1 186 ? 19.475 -0.490 -4.634 1.00 91.25 186 PHE A O 1
ATOM 1524 N N . LEU A 1 187 ? 18.054 1.221 -4.481 1.00 90.00 187 LEU A N 1
ATOM 1525 C CA . LEU A 1 187 ? 17.546 1.024 -5.842 1.00 90.00 187 LEU A CA 1
ATOM 1526 C C . LEU A 1 187 ? 18.626 1.224 -6.918 1.00 90.00 187 LEU A C 1
ATOM 1528 O O . LEU A 1 187 ? 18.519 0.646 -7.996 1.00 90.00 187 LEU A O 1
ATOM 1532 N N . ARG A 1 188 ? 19.670 2.021 -6.659 1.00 89.94 188 ARG A N 1
ATOM 1533 C CA . ARG A 1 188 ? 20.821 2.133 -7.571 1.00 89.94 188 ARG A CA 1
ATOM 1534 C C . ARG A 1 188 ? 21.715 0.903 -7.514 1.00 89.94 188 ARG A C 1
ATOM 1536 O O . ARG A 1 188 ? 22.131 0.442 -8.569 1.00 89.94 188 ARG A O 1
ATOM 1543 N N . GLU A 1 189 ? 21.984 0.377 -6.323 1.00 90.00 189 GLU A N 1
ATOM 1544 C CA . GLU A 1 189 ? 22.772 -0.851 -6.138 1.00 90.00 189 GLU A CA 1
ATOM 1545 C C . GLU A 1 189 ? 22.117 -2.048 -6.832 1.00 90.00 189 GLU A C 1
ATOM 1547 O O . GLU A 1 189 ? 22.796 -2.853 -7.463 1.00 90.00 189 GLU A O 1
ATOM 1552 N N . GLN A 1 190 ? 20.786 -2.118 -6.796 1.00 89.31 190 GLN A N 1
ATOM 1553 C CA . GLN A 1 190 ? 20.025 -3.154 -7.494 1.00 89.31 190 GLN A CA 1
ATOM 1554 C C . GLN A 1 190 ? 19.815 -2.865 -8.992 1.00 89.31 190 GLN A C 1
ATOM 1556 O O . GLN A 1 190 ? 19.216 -3.677 -9.693 1.00 89.31 190 GLN A O 1
ATOM 1561 N N . GLY A 1 191 ? 20.279 -1.719 -9.507 1.00 84.81 191 GLY A N 1
ATOM 1562 C CA . GLY A 1 191 ? 20.095 -1.303 -10.904 1.00 84.81 191 GLY A CA 1
ATOM 1563 C C . GLY A 1 191 ? 18.650 -0.942 -11.280 1.00 84.81 191 GLY A C 1
ATOM 1564 O O . GLY A 1 191 ? 18.323 -0.866 -12.460 1.00 84.81 191 GLY A O 1
ATOM 1565 N N . ALA A 1 192 ? 17.772 -0.739 -10.296 1.00 82.44 192 ALA A N 1
ATOM 1566 C CA . ALA A 1 192 ? 16.357 -0.424 -10.491 1.00 82.44 192 ALA A CA 1
ATOM 1567 C C . ALA A 1 192 ? 16.090 1.060 -10.790 1.00 82.44 192 ALA A C 1
ATOM 1569 O O . ALA A 1 192 ? 15.009 1.423 -11.249 1.00 82.44 192 ALA A O 1
ATOM 1570 N N . LEU A 1 193 ? 17.073 1.935 -10.554 1.00 81.12 193 LEU A N 1
ATOM 1571 C CA . LEU A 1 193 ? 17.045 3.316 -11.030 1.00 81.12 193 LEU A CA 1
ATOM 1572 C C . LEU A 1 193 ? 18.016 3.488 -12.200 1.00 81.12 193 LEU A C 1
ATOM 1574 O O . LEU A 1 193 ? 19.167 3.059 -12.090 1.00 81.12 193 LEU A O 1
ATOM 1578 N N . PRO A 1 194 ? 17.623 4.199 -13.272 1.00 63.56 194 PRO A N 1
ATOM 1579 C CA . PRO A 1 194 ? 18.553 4.534 -14.336 1.00 63.56 194 PRO A CA 1
ATOM 1580 C C . PRO A 1 194 ? 19.716 5.350 -13.756 1.00 63.56 194 PRO A C 1
ATOM 1582 O O . PRO A 1 194 ? 19.522 6.410 -13.147 1.00 63.56 194 PRO A O 1
ATOM 1585 N N . THR A 1 195 ? 20.947 4.871 -13.951 1.00 55.44 195 THR A N 1
ATOM 1586 C CA . THR A 1 195 ? 22.146 5.697 -13.778 1.00 55.44 195 THR A CA 1
ATOM 1587 C C . THR A 1 195 ? 21.963 6.923 -14.662 1.00 55.44 195 THR A C 1
ATOM 1589 O O . THR A 1 195 ? 21.564 6.784 -15.816 1.00 55.44 195 THR A O 1
ATOM 1592 N N . ARG A 1 196 ? 22.134 8.133 -14.100 1.00 45.78 196 ARG A N 1
ATOM 1593 C CA . ARG A 1 196 ? 21.861 9.412 -14.783 1.00 45.78 196 ARG A CA 1
ATOM 1594 C C . ARG A 1 196 ? 22.336 9.340 -16.240 1.00 45.78 196 ARG A C 1
ATOM 1596 O O . ARG A 1 196 ? 23.521 9.519 -16.507 1.00 45.78 196 ARG A O 1
ATOM 1603 N N . ARG A 1 197 ? 21.408 9.132 -17.182 1.00 42.81 197 ARG A N 1
ATOM 1604 C CA . ARG A 1 197 ? 21.672 9.388 -18.594 1.00 42.81 197 ARG A CA 1
ATOM 1605 C C . ARG A 1 197 ? 21.949 10.880 -18.673 1.00 42.81 197 ARG A C 1
ATOM 1607 O O . ARG A 1 197 ? 21.077 11.699 -18.374 1.00 42.81 197 ARG A O 1
ATOM 1614 N N . THR A 1 198 ? 23.186 11.232 -18.999 1.00 39.94 198 THR A N 1
ATOM 1615 C CA . THR A 1 198 ? 23.546 12.571 -19.452 1.00 39.94 198 THR A CA 1
ATOM 1616 C C . THR A 1 198 ? 22.517 12.965 -20.504 1.00 39.94 198 THR A C 1
ATOM 1618 O O . THR A 1 198 ? 22.376 12.299 -21.529 1.00 39.94 198 THR A O 1
ATOM 1621 N N . ARG A 1 199 ? 21.707 13.991 -20.214 1.00 38.59 199 ARG A N 1
ATOM 1622 C CA . ARG A 1 199 ? 20.764 14.550 -21.185 1.00 38.59 199 ARG A CA 1
ATOM 1623 C C . ARG A 1 199 ? 21.586 14.976 -22.403 1.00 38.59 199 ARG A C 1
ATOM 1625 O O . ARG A 1 199 ? 22.186 16.047 -22.383 1.00 38.59 199 ARG A O 1
ATOM 1632 N N . ARG A 1 200 ? 21.625 14.156 -23.457 1.00 38.16 200 ARG A N 1
ATOM 1633 C CA . ARG A 1 200 ? 21.964 14.641 -24.795 1.00 38.16 200 ARG A CA 1
ATOM 1634 C C . ARG A 1 200 ? 20.836 15.592 -25.174 1.00 38.16 200 ARG A C 1
ATOM 1636 O O . ARG A 1 200 ? 19.742 15.149 -25.511 1.00 38.16 200 ARG A O 1
ATOM 1643 N N . ARG A 1 201 ? 21.094 16.892 -25.013 1.00 38.34 201 ARG A N 1
ATOM 1644 C CA . ARG A 1 201 ? 20.323 17.951 -25.665 1.00 38.34 201 ARG A CA 1
ATOM 1645 C C . ARG A 1 201 ? 20.333 17.631 -27.165 1.00 38.34 201 ARG A C 1
ATOM 1647 O O . ARG A 1 201 ? 21.415 17.526 -27.739 1.00 38.34 201 ARG A O 1
ATOM 1654 N N . LYS A 1 202 ? 19.157 17.373 -27.732 1.00 38.38 202 LYS A N 1
ATOM 1655 C CA . LYS A 1 202 ? 18.908 17.598 -29.156 1.00 38.38 202 LYS A CA 1
ATOM 1656 C C . LYS A 1 202 ? 18.465 19.043 -29.307 1.00 38.38 202 LYS A C 1
ATOM 1658 O O . LYS A 1 202 ? 17.781 19.516 -28.369 1.00 38.38 202 LYS A O 1
#

pLDDT: mean 80.55, std 14.66, range [38.16, 97.38]